Protein AF-A0A2N2M0G6-F1 (afdb_monomer_lite)

Secondary structure (DSSP, 8-state):
-TTPEEEETTEEEEEEEEEEE-TTSPEEEEEE--HHHHTT-BTTEEEEEEE-SSS--EEEEEES-TTSPBPPTT--PPEEEEESHHHHHHHHHHHHHHHHHHHHHHHHHHHHHH-TTSHHHHHHHHHHHHHHHHHH-SSHHHHHHH-HHHHHHHHHHHHHHHHHHHHHHHHHHHHHHHHTSS-TTTTSTTSHHHHHHHHHHHHHHHHHHHHHHHHHHHT--S-HHHHHHHHHHHHHHHHHHHHHHHHHHHHHHHHHHTTS-------

Foldseek 3Di:
DFQAFEDEPRDGQWGFHDWDQDPVRDIATDIDGPPVSQLRAACQKAWEFEDDPDDGTHIYIDDPDSPHHGHDPPDGHDYHYDDCVVVVCVVVVVLVVLVVVLLVLLVVLLCQLPPCPHPLVVLLVLLLVLLVVVLPDPWVVCVVVPDPPSVVSNVVSLVVLVVSLVSLVVSLVSLVVSLPDDDCQCNNCVHLSVVLNVLSVVLSVLSVVLVVLVVVLVVPPPDTVVNSVSSVVNSVSSVVNNVSSVVSSVVSCCSSVVCPDDPPPDD

Sequence (267 aa):
MENMPVVFSGFNIGYVHTLELNEEGVVLIYIKIPDRHVKWIRSDSSFVLYRPLIGSSRIIVNTENLKSPPLDPQKIPEVLTVNDINDAIAKIEPVLDRVTEIAENIQVLTRNLSDPKGDFHRVLGNAEKITANFASKKSLVEMAVSDKESVEALNESLKKLKDITNNIDRVLVKVDKMADKTDREIYGENGALPQINIILKDLVAKLKKLDKTVDNVNSISTDASQGMKDLHILRSDIDDTVKSIDDVAKKLDAIIGSKKSPEFRVP

Structure (mmCIF, N/CA/C/O backbone):
data_AF-A0A2N2M0G6-F1
#
_entry.id   AF-A0A2N2M0G6-F1
#
loop_
_atom_site.group_PDB
_atom_site.id
_atom_site.type_symbol
_atom_site.label_atom_id
_atom_site.label_alt_id
_atom_site.label_comp_id
_atom_site.label_asym_id
_atom_site.label_entity_id
_atom_site.label_seq_id
_atom_site.pdbx_PDB_ins_code
_atom_site.Cartn_x
_atom_site.Cartn_y
_atom_site.Cartn_z
_atom_site.occupancy
_atom_site.B_iso_or_equiv
_atom_site.auth_seq_id
_atom_site.auth_comp_id
_atom_site.auth_asym_id
_atom_site.auth_atom_id
_atom_site.pdbx_PDB_model_num
ATOM 1 N N . MET A 1 1 ? 13.997 8.991 -35.620 1.00 58.28 1 MET A N 1
ATOM 2 C CA . MET A 1 1 ? 14.835 7.769 -35.685 1.00 58.28 1 MET A CA 1
ATOM 3 C C . MET A 1 1 ? 16.147 8.028 -36.412 1.00 58.28 1 MET A C 1
ATOM 5 O O . MET A 1 1 ? 17.138 7.412 -36.042 1.00 58.28 1 MET A O 1
ATOM 9 N N . GLU A 1 2 ? 16.193 8.958 -37.370 1.00 63.28 2 GLU A N 1
ATOM 10 C CA . GLU A 1 2 ? 17.457 9.562 -37.808 1.00 63.28 2 GLU A CA 1
ATOM 11 C C . GLU A 1 2 ? 18.235 10.102 -36.601 1.00 63.28 2 GLU A C 1
ATOM 13 O O . GLU A 1 2 ? 17.637 10.625 -35.654 1.00 63.28 2 GLU A O 1
ATOM 18 N N . ASN A 1 3 ? 19.555 9.912 -36.615 1.00 81.44 3 ASN A N 1
ATOM 19 C CA . ASN A 1 3 ? 20.466 10.248 -35.518 1.00 81.44 3 ASN A CA 1
ATOM 20 C C . ASN A 1 3 ? 20.313 9.385 -34.243 1.00 81.44 3 ASN A C 1
ATOM 22 O O . ASN A 1 3 ? 20.833 9.742 -33.185 1.00 81.44 3 ASN A O 1
ATOM 26 N N . MET A 1 4 ? 19.625 8.234 -34.318 1.00 93.00 4 MET A N 1
ATOM 27 C CA . MET A 1 4 ? 19.619 7.247 -33.229 1.00 93.00 4 MET A CA 1
ATOM 28 C C . MET A 1 4 ? 21.04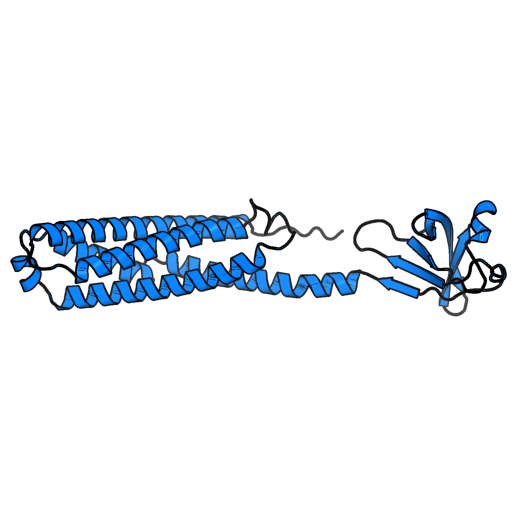5 6.724 -32.994 1.00 93.00 4 MET A C 1
ATOM 30 O O . MET A 1 4 ? 21.677 6.283 -33.954 1.00 93.00 4 MET A O 1
ATOM 34 N N . PRO A 1 5 ? 21.567 6.731 -31.755 1.00 95.25 5 PRO A N 1
ATOM 35 C CA . PRO A 1 5 ? 22.933 6.304 -31.491 1.00 95.25 5 PRO A CA 1
ATOM 36 C C . PRO A 1 5 ? 23.104 4.791 -31.667 1.00 95.25 5 PRO A C 1
ATOM 38 O O . PRO A 1 5 ? 22.276 3.989 -31.223 1.00 95.25 5 PRO A O 1
ATOM 41 N N . VAL A 1 6 ? 24.232 4.418 -32.263 1.00 95.38 6 VAL A N 1
ATOM 42 C CA . VAL A 1 6 ? 24.764 3.055 -32.272 1.00 95.38 6 VAL A CA 1
ATOM 43 C C . VAL A 1 6 ? 25.829 2.987 -31.186 1.00 95.38 6 VAL A C 1
ATOM 45 O O . VAL A 1 6 ? 26.758 3.797 -31.175 1.00 95.38 6 VAL A O 1
ATOM 48 N N . VAL A 1 7 ? 25.690 2.056 -30.247 1.00 96.12 7 VAL A N 1
ATOM 49 C CA . VAL A 1 7 ? 26.541 1.973 -29.058 1.00 96.12 7 VAL A CA 1
ATOM 50 C C . VAL A 1 7 ? 27.237 0.622 -28.950 1.00 96.12 7 VAL A C 1
ATOM 52 O O . VAL A 1 7 ? 26.643 -0.415 -29.228 1.00 96.12 7 VAL A O 1
ATOM 55 N N . PHE A 1 8 ? 28.486 0.636 -28.490 1.00 95.00 8 PHE A N 1
ATOM 56 C CA . PHE A 1 8 ? 29.257 -0.554 -28.126 1.00 95.00 8 PHE A CA 1
ATOM 57 C C . PHE A 1 8 ? 29.807 -0.357 -26.715 1.00 95.00 8 PHE A C 1
ATOM 59 O O . PHE A 1 8 ? 30.426 0.671 -26.429 1.00 95.00 8 PHE A O 1
ATOM 66 N N . SER A 1 9 ? 29.541 -1.305 -25.814 1.00 90.44 9 SER A N 1
ATOM 67 C CA . SER A 1 9 ? 29.938 -1.222 -24.397 1.00 90.44 9 SER A CA 1
ATOM 68 C C . SER A 1 9 ? 29.565 0.110 -23.721 1.00 90.44 9 SER A C 1
ATOM 70 O O . SER A 1 9 ? 30.326 0.652 -22.925 1.00 90.44 9 SER A O 1
ATOM 72 N N . GLY A 1 10 ? 28.403 0.671 -24.076 1.00 90.31 10 GLY A N 1
ATOM 73 C CA . GLY A 1 10 ? 27.895 1.938 -23.534 1.00 90.31 10 GLY A CA 1
ATOM 74 C C . GLY A 1 10 ? 28.443 3.213 -24.190 1.00 90.31 10 GLY A C 1
ATOM 75 O O . GLY A 1 10 ? 27.927 4.294 -23.912 1.00 90.31 10 GLY A O 1
ATOM 76 N N . PHE A 1 11 ? 29.422 3.119 -25.092 1.00 93.81 11 PHE A N 1
ATOM 77 C CA . PHE A 1 11 ? 29.973 4.271 -25.809 1.00 93.81 11 PHE A CA 1
ATOM 78 C C . PHE A 1 11 ? 29.326 4.432 -27.182 1.00 93.81 11 PHE A C 1
ATOM 80 O O . PHE A 1 11 ? 29.132 3.452 -27.900 1.00 9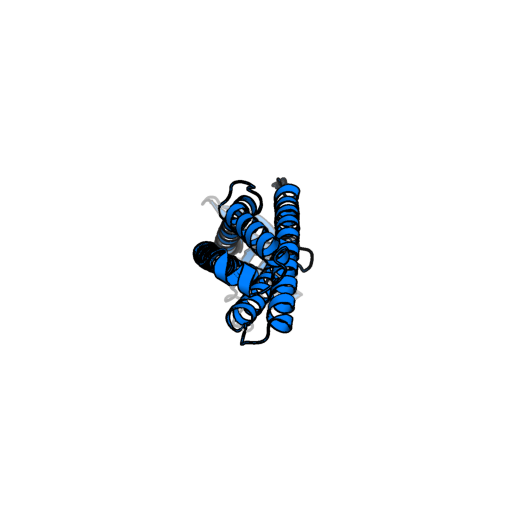3.81 11 PHE A O 1
ATOM 87 N N . ASN A 1 12 ? 29.025 5.674 -27.568 1.00 95.38 12 ASN A N 1
ATOM 88 C CA . ASN A 1 12 ? 28.535 5.986 -28.908 1.00 95.38 12 ASN A CA 1
ATOM 89 C C . ASN A 1 12 ? 29.647 5.745 -29.941 1.00 95.38 12 ASN A C 1
ATOM 91 O O . ASN A 1 12 ? 30.708 6.369 -29.880 1.00 95.38 12 ASN A O 1
ATOM 95 N N . ILE A 1 13 ? 29.380 4.844 -30.884 1.00 95.94 13 ILE A N 1
ATOM 96 C CA . ILE A 1 13 ? 30.284 4.486 -31.976 1.00 95.94 13 ILE A CA 1
ATOM 97 C C . ILE A 1 13 ? 29.759 4.904 -33.352 1.00 95.94 13 ILE A C 1
ATOM 99 O O . ILE A 1 13 ? 30.460 4.712 -34.339 1.00 95.94 13 ILE A O 1
ATOM 103 N N . GLY A 1 14 ? 28.568 5.490 -33.436 1.00 95.25 14 GLY A N 1
ATOM 104 C CA . GLY A 1 14 ? 27.970 5.958 -34.679 1.00 95.25 14 GLY A CA 1
ATOM 105 C C . GLY A 1 14 ? 26.475 6.211 -34.539 1.00 95.25 14 GLY A C 1
ATOM 106 O O . GLY A 1 14 ? 25.948 6.352 -33.437 1.00 95.25 14 GLY A O 1
ATOM 107 N N . TYR A 1 15 ? 25.775 6.289 -35.662 1.00 95.25 15 TYR A N 1
ATOM 108 C CA . TYR A 1 15 ? 24.354 6.629 -35.669 1.00 95.25 15 TYR A CA 1
ATOM 109 C C . TYR A 1 15 ? 23.608 5.967 -36.824 1.00 95.25 15 TYR A C 1
ATOM 111 O O . TYR A 1 15 ? 24.191 5.633 -37.855 1.00 95.25 15 TYR A O 1
ATOM 119 N N . VAL A 1 16 ? 22.299 5.805 -36.657 1.00 93.69 16 VAL A N 1
ATOM 120 C CA . VAL A 1 16 ? 21.384 5.447 -37.742 1.00 93.69 16 VAL A CA 1
ATOM 121 C C . VAL A 1 16 ? 21.278 6.630 -38.694 1.00 93.69 16 VAL A C 1
ATOM 123 O O . VAL A 1 16 ? 20.896 7.735 -38.294 1.00 93.69 16 VAL A O 1
ATOM 126 N N . HIS A 1 17 ? 21.643 6.389 -39.949 1.00 89.62 17 HIS A N 1
ATOM 127 C CA . HIS A 1 17 ? 21.604 7.373 -41.017 1.00 89.62 17 HIS A CA 1
ATOM 128 C C . HIS A 1 17 ? 20.245 7.418 -41.707 1.00 89.62 17 HIS A C 1
ATOM 130 O O . HIS A 1 17 ? 19.712 8.510 -41.862 1.00 89.62 17 HIS A O 1
ATOM 136 N N . THR A 1 18 ? 19.710 6.263 -42.110 1.00 87.88 18 THR A N 1
ATOM 137 C CA . THR A 1 18 ? 18.409 6.155 -42.781 1.00 87.88 18 THR A CA 1
ATOM 138 C C . THR A 1 18 ? 17.759 4.795 -42.509 1.00 87.88 18 THR A C 1
ATOM 140 O O . THR A 1 18 ? 18.428 3.841 -42.094 1.00 87.88 18 THR A O 1
ATOM 143 N N . LEU A 1 19 ? 16.446 4.737 -42.708 1.00 87.69 19 LEU A N 1
ATOM 144 C CA . LEU A 1 19 ? 15.609 3.545 -42.641 1.00 87.69 19 LEU A CA 1
ATOM 145 C C . LEU A 1 19 ? 14.879 3.425 -43.974 1.00 87.69 19 LEU A C 1
ATOM 147 O O . LEU A 1 19 ? 14.195 4.364 -44.377 1.00 87.69 19 LEU A O 1
ATOM 151 N N . GLU A 1 20 ? 14.995 2.280 -44.629 1.00 87.31 20 GLU A N 1
ATOM 152 C CA . GLU A 1 20 ? 14.314 2.019 -45.897 1.00 87.31 20 GLU A CA 1
ATOM 153 C C . GLU A 1 20 ? 13.468 0.760 -45.777 1.00 87.31 20 GLU A C 1
ATOM 155 O O . GLU A 1 20 ? 13.764 -0.123 -44.977 1.00 87.31 20 GLU A O 1
ATOM 160 N N . LEU A 1 21 ? 12.403 0.680 -46.563 1.00 85.56 21 LEU A N 1
ATOM 161 C CA . LEU A 1 21 ? 11.620 -0.536 -46.721 1.00 85.56 21 LEU A CA 1
ATOM 162 C C . LEU A 1 21 ? 12.002 -1.135 -48.073 1.00 85.56 21 LEU A C 1
ATOM 164 O O . LEU A 1 21 ? 11.879 -0.445 -49.085 1.00 85.56 21 LEU A O 1
ATOM 168 N N . ASN A 1 22 ? 12.496 -2.371 -48.094 1.00 85.75 22 ASN A N 1
ATOM 169 C CA . ASN A 1 22 ? 12.777 -3.049 -49.359 1.00 85.75 22 ASN A CA 1
ATOM 170 C C . ASN A 1 22 ? 11.479 -3.541 -50.033 1.00 85.75 22 ASN A C 1
ATOM 172 O O . ASN A 1 22 ? 10.386 -3.435 -49.468 1.00 85.75 22 ASN A O 1
ATOM 176 N N . GLU A 1 23 ? 11.597 -4.073 -51.251 1.00 85.38 23 GLU A N 1
ATOM 177 C CA . GLU A 1 23 ? 10.455 -4.542 -52.052 1.00 85.38 23 GLU A CA 1
ATOM 178 C C . GLU A 1 23 ? 9.689 -5.695 -51.377 1.00 85.38 23 GLU A C 1
ATOM 180 O O . GLU A 1 23 ? 8.494 -5.874 -51.611 1.00 85.38 23 GLU A O 1
ATOM 185 N N . GLU A 1 24 ? 10.343 -6.430 -50.477 1.00 85.44 24 GLU A N 1
ATOM 186 C CA . GLU A 1 24 ? 9.767 -7.513 -49.680 1.00 85.44 24 GLU A CA 1
ATOM 187 C C . GLU A 1 24 ? 9.088 -7.037 -48.380 1.00 85.44 24 GLU A C 1
ATOM 189 O O . GLU A 1 24 ? 8.558 -7.855 -47.625 1.00 85.44 24 GLU A O 1
ATOM 194 N N . GLY A 1 25 ? 9.087 -5.731 -48.092 1.00 78.12 25 GLY A N 1
ATOM 195 C CA . GLY A 1 25 ? 8.473 -5.170 -46.884 1.00 78.12 25 GLY A CA 1
ATOM 196 C C . GLY A 1 25 ? 9.319 -5.314 -45.612 1.00 78.12 25 GLY A C 1
ATOM 197 O O . GLY A 1 25 ? 8.797 -5.187 -44.503 1.00 78.12 25 GLY A O 1
ATOM 198 N N . VAL A 1 26 ? 10.621 -5.566 -45.747 1.00 80.69 26 VAL A N 1
ATOM 199 C CA . VAL A 1 26 ? 11.594 -5.631 -44.650 1.00 80.69 26 VAL A CA 1
ATOM 200 C C . VAL A 1 26 ? 12.245 -4.264 -44.447 1.00 80.69 26 VAL A C 1
ATOM 202 O O . VAL A 1 26 ? 12.696 -3.617 -45.392 1.00 80.69 26 VAL A O 1
ATOM 205 N N . VAL A 1 27 ? 12.310 -3.819 -43.188 1.00 85.00 27 VAL A N 1
ATOM 206 C CA . VAL A 1 27 ? 12.964 -2.557 -42.821 1.00 85.00 27 VAL A CA 1
ATOM 207 C C . VAL A 1 27 ? 14.480 -2.748 -42.781 1.00 85.00 27 VAL A C 1
ATOM 209 O O . VAL A 1 27 ? 15.002 -3.472 -41.933 1.00 85.00 27 VAL A O 1
ATOM 212 N N . LEU A 1 28 ? 15.189 -2.048 -43.658 1.00 87.69 28 LEU A N 1
ATOM 213 C CA . LEU A 1 28 ? 16.642 -1.954 -43.695 1.00 87.69 28 LEU A CA 1
ATOM 214 C C . LEU A 1 28 ? 17.112 -0.742 -42.890 1.00 87.69 28 LEU A C 1
ATOM 216 O O . LEU A 1 28 ? 16.670 0.386 -43.108 1.00 87.69 28 LEU A O 1
ATOM 220 N N . ILE A 1 29 ? 18.031 -0.976 -41.952 1.00 89.94 29 ILE A N 1
ATOM 221 C CA . ILE A 1 29 ? 18.614 0.067 -41.103 1.00 89.94 29 ILE A CA 1
ATOM 222 C C . ILE A 1 29 ? 20.037 0.358 -41.566 1.00 89.94 29 ILE A C 1
ATOM 224 O O . ILE A 1 29 ? 20.939 -0.457 -41.376 1.00 89.94 29 ILE A O 1
ATOM 228 N N . TYR A 1 30 ? 20.265 1.554 -42.100 1.00 90.25 30 TYR A N 1
ATOM 229 C CA . TYR A 1 30 ? 21.594 1.983 -42.515 1.00 90.25 30 TYR A CA 1
ATOM 230 C C . TYR A 1 30 ? 22.264 2.765 -41.394 1.00 90.25 30 TYR A C 1
ATOM 232 O O . TYR A 1 30 ? 21.770 3.808 -40.958 1.00 90.25 30 TYR A O 1
ATOM 240 N N . ILE A 1 31 ? 23.419 2.283 -40.943 1.00 91.56 31 ILE A N 1
ATOM 241 C CA . ILE A 1 31 ? 24.221 2.926 -39.901 1.00 91.56 31 ILE A CA 1
ATOM 242 C C . ILE A 1 31 ? 25.475 3.568 -40.494 1.00 91.56 31 ILE A C 1
ATOM 244 O O . ILE A 1 31 ? 26.092 3.041 -41.416 1.00 91.56 31 ILE A O 1
ATOM 248 N N . LYS A 1 32 ? 25.876 4.709 -39.937 1.00 92.31 32 LYS A N 1
ATOM 249 C CA . LYS A 1 32 ? 27.153 5.366 -40.227 1.00 92.31 32 LYS A CA 1
ATOM 250 C C . LYS A 1 32 ? 28.067 5.250 -39.018 1.00 92.31 32 LYS A C 1
ATOM 252 O O . LYS A 1 32 ? 27.737 5.724 -37.929 1.00 92.31 32 LYS A O 1
ATOM 257 N N . ILE A 1 33 ? 29.226 4.637 -39.232 1.00 92.62 33 ILE A N 1
ATOM 258 C CA . ILE A 1 33 ? 30.240 4.367 -38.212 1.00 92.62 33 ILE A CA 1
ATOM 259 C C . ILE A 1 33 ? 31.532 5.073 -38.639 1.00 92.62 33 ILE A C 1
ATOM 261 O O . ILE A 1 33 ? 32.016 4.805 -39.735 1.00 92.62 33 ILE A O 1
ATOM 265 N N . PRO A 1 34 ? 32.111 5.973 -37.825 1.00 94.06 34 PRO A N 1
ATOM 266 C CA . PRO A 1 34 ? 33.408 6.570 -38.127 1.00 94.06 34 PRO A CA 1
ATOM 267 C C . PRO A 1 34 ? 34.513 5.507 -38.201 1.00 94.06 34 PRO A C 1
ATOM 269 O O . PRO A 1 34 ? 34.558 4.623 -37.346 1.00 94.06 34 PRO A O 1
ATOM 272 N N . ASP A 1 35 ? 35.466 5.653 -39.124 1.00 91.56 35 ASP A N 1
ATOM 273 C CA . ASP A 1 35 ? 36.541 4.672 -39.383 1.00 91.56 35 ASP A CA 1
ATOM 274 C C . ASP A 1 35 ? 37.274 4.205 -38.116 1.00 91.56 35 ASP A C 1
ATOM 276 O O . ASP A 1 35 ? 37.519 3.016 -37.907 1.00 91.56 35 ASP A O 1
ATOM 280 N N . ARG A 1 36 ? 37.543 5.134 -37.190 1.00 93.38 36 ARG A N 1
ATOM 281 C CA . ARG A 1 36 ? 38.182 4.854 -35.888 1.00 93.38 36 ARG A CA 1
ATOM 282 C C . ARG A 1 36 ? 37.420 3.852 -35.003 1.00 93.38 36 ARG A C 1
ATOM 284 O O . ARG A 1 36 ? 37.996 3.311 -34.055 1.00 93.38 36 ARG A O 1
ATOM 291 N N . HIS A 1 37 ? 36.128 3.649 -35.251 1.00 94.38 37 HIS A N 1
ATOM 292 C CA . HIS A 1 37 ? 35.230 2.786 -34.480 1.00 94.38 37 HIS A CA 1
ATOM 293 C C . HIS A 1 37 ? 34.849 1.497 -35.217 1.00 94.38 37 HIS A C 1
ATOM 295 O O . HIS A 1 37 ? 34.340 0.581 -34.575 1.00 94.38 37 HIS A O 1
ATOM 301 N N . VAL A 1 38 ? 35.184 1.362 -36.506 1.00 90.56 38 VAL A N 1
ATOM 302 C CA . VAL A 1 38 ? 34.909 0.151 -37.305 1.00 90.56 38 VAL A CA 1
ATOM 303 C C . VAL A 1 38 ? 35.514 -1.104 -36.667 1.00 90.56 38 VAL A C 1
ATOM 305 O O . VAL A 1 38 ? 34.927 -2.176 -36.722 1.00 90.56 38 VAL A O 1
ATOM 308 N N . LYS A 1 39 ? 36.639 -0.972 -35.953 1.00 90.94 39 LYS A N 1
ATOM 309 C CA . LYS A 1 39 ? 37.290 -2.078 -35.227 1.00 90.94 39 LYS A CA 1
ATOM 310 C C . LYS A 1 39 ? 36.413 -2.782 -34.178 1.00 90.94 39 LYS A C 1
ATOM 312 O O . LYS A 1 39 ? 36.782 -3.879 -33.752 1.00 90.94 39 LYS A O 1
ATOM 317 N N . TRP A 1 40 ? 35.315 -2.159 -33.744 1.00 93.81 40 TRP A N 1
ATOM 318 C CA . TRP A 1 40 ? 34.367 -2.718 -32.777 1.00 93.81 40 TRP A CA 1
ATOM 319 C C . TRP A 1 40 ? 33.277 -3.579 -33.423 1.00 93.81 40 TRP A C 1
ATOM 321 O O . TRP A 1 40 ? 32.600 -4.318 -32.713 1.00 93.81 40 TRP A O 1
ATOM 331 N N . ILE A 1 41 ? 33.136 -3.515 -34.750 1.00 92.69 41 ILE A N 1
ATOM 332 C CA . ILE A 1 41 ? 32.116 -4.229 -35.518 1.00 92.69 41 ILE A CA 1
ATOM 333 C C . ILE A 1 41 ? 32.797 -5.307 -36.358 1.00 92.69 41 ILE A C 1
ATOM 335 O O . ILE A 1 41 ? 33.648 -5.022 -37.204 1.00 92.69 41 ILE A O 1
ATOM 339 N N . ARG A 1 42 ? 32.435 -6.559 -36.107 1.00 94.50 42 ARG A N 1
ATOM 340 C CA . ARG A 1 42 ? 33.034 -7.750 -36.702 1.00 94.50 42 ARG A CA 1
ATOM 341 C C . ARG A 1 42 ? 31.958 -8.637 -37.314 1.00 94.50 42 ARG A C 1
ATOM 343 O O . ARG A 1 42 ? 30.764 -8.416 -37.147 1.00 94.50 42 ARG A O 1
ATOM 350 N N . SER A 1 43 ? 32.396 -9.625 -38.080 1.00 91.25 43 SER A N 1
ATOM 351 C CA . SER A 1 43 ? 31.522 -10.566 -38.792 1.00 91.25 43 SER A CA 1
ATOM 352 C C . SER A 1 43 ? 30.589 -11.387 -37.885 1.00 91.25 43 SER A C 1
ATOM 354 O O . SER A 1 43 ? 29.569 -11.879 -38.381 1.00 91.25 43 SER A O 1
ATOM 356 N N . ASP A 1 44 ? 30.930 -11.492 -36.597 1.00 90.12 44 ASP A N 1
ATOM 357 C CA . ASP A 1 44 ? 30.205 -12.126 -35.487 1.00 90.12 44 ASP A CA 1
ATOM 358 C C . ASP A 1 44 ? 29.473 -11.118 -34.576 1.00 90.12 44 ASP A C 1
ATOM 360 O O . ASP A 1 44 ? 28.958 -11.494 -33.525 1.00 90.12 44 ASP A O 1
ATOM 364 N N . SER A 1 45 ? 29.412 -9.834 -34.946 1.00 92.75 45 SER A N 1
ATOM 365 C CA . SER A 1 45 ? 28.633 -8.851 -34.194 1.00 92.75 45 SER A CA 1
ATOM 366 C C . SER A 1 45 ? 27.129 -9.098 -34.333 1.00 92.75 45 SER A C 1
ATOM 368 O O . SER A 1 45 ? 26.622 -9.292 -35.438 1.00 92.75 45 SER A O 1
ATOM 370 N N . SER A 1 46 ? 26.401 -8.995 -33.221 1.00 91.69 46 SER A N 1
ATOM 371 C CA . SER A 1 46 ? 24.937 -8.936 -33.186 1.00 91.69 46 SER A CA 1
ATOM 372 C C . SER A 1 46 ? 24.450 -7.525 -32.860 1.00 91.69 46 SER A C 1
ATOM 374 O O . SER A 1 46 ? 25.118 -6.755 -32.162 1.00 91.69 46 SER A O 1
ATOM 376 N N . PHE A 1 47 ? 23.272 -7.185 -33.382 1.00 92.19 47 PHE A N 1
ATOM 377 C CA . PHE A 1 47 ? 22.679 -5.858 -33.268 1.00 92.19 47 PHE A CA 1
ATOM 378 C C . PHE A 1 47 ? 21.331 -5.960 -32.565 1.00 92.19 47 PHE A C 1
ATOM 380 O O . PHE A 1 47 ? 20.459 -6.726 -32.976 1.00 92.19 47 PHE A O 1
ATOM 387 N N . VAL A 1 48 ? 21.158 -5.172 -31.508 1.00 90.75 48 VAL A N 1
ATOM 388 C CA . VAL A 1 48 ? 19.926 -5.135 -30.720 1.00 90.75 48 VAL A CA 1
ATOM 389 C C . VAL A 1 48 ? 19.341 -3.735 -30.771 1.00 90.75 48 VAL A C 1
ATOM 391 O O . VAL A 1 48 ? 19.954 -2.782 -30.289 1.00 90.75 48 VAL A O 1
ATOM 394 N N . LEU A 1 49 ? 18.140 -3.597 -31.325 1.00 89.69 49 LEU A N 1
ATOM 395 C CA . LEU A 1 49 ? 17.365 -2.371 -31.219 1.00 89.69 49 LEU A CA 1
ATOM 396 C C . LEU A 1 49 ? 16.702 -2.327 -29.844 1.00 89.69 49 LEU A C 1
ATOM 398 O O . LEU A 1 49 ? 15.718 -3.022 -29.588 1.00 89.69 49 LEU A O 1
ATOM 402 N N . TYR A 1 50 ? 17.254 -1.493 -28.969 1.00 86.06 50 TYR A N 1
ATOM 403 C CA . TYR A 1 50 ? 16.749 -1.291 -27.622 1.00 86.06 50 TYR A CA 1
ATOM 404 C C . TYR A 1 50 ? 15.866 -0.042 -27.568 1.00 86.06 50 TYR A C 1
ATOM 406 O O . TYR A 1 50 ? 16.322 1.075 -27.857 1.00 86.06 50 TYR A O 1
ATOM 414 N N . ARG A 1 51 ? 14.598 -0.235 -27.193 1.00 83.88 51 ARG A N 1
ATOM 415 C CA . ARG A 1 51 ? 13.594 0.827 -27.043 1.00 83.88 51 ARG A CA 1
ATOM 416 C C . ARG A 1 51 ? 13.143 0.905 -25.578 1.00 83.88 51 ARG A C 1
ATOM 418 O O . ARG A 1 51 ? 12.176 0.233 -25.212 1.00 83.88 51 ARG A O 1
ATOM 425 N N . PRO A 1 52 ? 13.850 1.690 -24.742 1.00 76.38 52 PRO A N 1
ATOM 426 C CA . PRO A 1 52 ? 13.473 1.856 -23.346 1.00 76.38 52 PRO A CA 1
ATOM 427 C C . PRO A 1 52 ? 12.211 2.708 -23.206 1.00 76.38 52 PRO A C 1
ATOM 429 O O . PRO A 1 52 ? 11.941 3.568 -24.043 1.00 76.38 52 PRO A O 1
ATOM 432 N N . LEU A 1 53 ? 11.484 2.519 -22.101 1.00 70.38 53 LEU A N 1
ATOM 433 C CA . LEU A 1 53 ? 10.348 3.374 -21.734 1.00 70.38 53 LEU A CA 1
ATOM 434 C C . LEU A 1 53 ? 10.787 4.811 -21.399 1.00 70.38 53 LEU A C 1
ATOM 436 O O . LEU A 1 53 ? 10.093 5.769 -21.725 1.00 70.38 53 LEU A O 1
ATOM 440 N N . ILE A 1 54 ? 11.944 4.960 -20.745 1.00 71.25 54 ILE A N 1
ATOM 441 C CA . ILE A 1 54 ? 12.532 6.252 -20.377 1.00 71.25 54 ILE A CA 1
ATOM 442 C C . ILE A 1 54 ? 13.914 6.370 -21.021 1.00 71.25 54 ILE A C 1
ATOM 444 O O . ILE A 1 54 ? 14.768 5.497 -20.860 1.00 71.25 54 ILE A O 1
ATOM 448 N N . GLY A 1 55 ? 14.151 7.487 -21.709 1.00 78.31 55 GLY A N 1
ATOM 449 C CA . GLY A 1 55 ? 15.401 7.772 -22.412 1.00 78.31 55 GLY A CA 1
ATOM 450 C C . GLY A 1 55 ? 15.337 7.461 -23.907 1.00 78.31 55 GLY A C 1
ATOM 451 O O . GLY A 1 55 ? 14.288 7.145 -24.462 1.00 78.31 55 GLY A O 1
ATOM 452 N N . SER A 1 56 ? 16.475 7.597 -24.584 1.00 83.62 56 SER A N 1
ATOM 453 C CA . SER A 1 56 ? 16.535 7.493 -26.044 1.00 83.62 56 SER A CA 1
ATOM 454 C C . SER A 1 56 ? 16.733 6.051 -26.512 1.00 83.62 56 SER A C 1
ATOM 456 O O . SER A 1 56 ? 17.560 5.315 -25.966 1.00 83.62 56 SER A O 1
ATOM 458 N N . SER A 1 57 ? 16.019 5.674 -27.578 1.00 89.56 57 SER A N 1
ATOM 459 C CA . SER A 1 57 ? 16.271 4.427 -28.310 1.00 89.56 57 SER A CA 1
ATOM 460 C C . SER A 1 57 ? 17.703 4.380 -28.838 1.00 89.56 57 SER A C 1
ATOM 462 O O . SER A 1 57 ? 18.286 5.419 -29.161 1.00 89.56 57 SER A O 1
ATOM 464 N N . ARG A 1 58 ? 18.267 3.176 -28.937 1.00 92.81 58 ARG A N 1
ATOM 465 C CA . ARG A 1 58 ? 19.637 2.958 -29.413 1.00 92.81 58 ARG A CA 1
ATOM 466 C C . ARG A 1 58 ? 19.799 1.576 -30.024 1.00 92.81 58 ARG A C 1
ATOM 468 O O . ARG A 1 58 ? 19.103 0.642 -29.630 1.00 92.81 58 ARG A O 1
ATOM 475 N N . ILE A 1 59 ? 20.757 1.446 -30.931 1.00 93.25 59 ILE A N 1
ATOM 476 C CA . ILE A 1 59 ? 21.214 0.141 -31.412 1.00 93.25 59 ILE A CA 1
ATOM 477 C C . ILE A 1 59 ? 22.425 -0.259 -30.582 1.00 93.25 59 ILE A C 1
ATOM 479 O O . ILE A 1 59 ? 23.417 0.465 -30.549 1.00 93.25 59 ILE A O 1
ATOM 483 N N . ILE A 1 60 ? 22.345 -1.392 -29.900 1.00 93.75 60 ILE A N 1
ATOM 484 C CA . ILE A 1 60 ? 23.449 -1.966 -29.136 1.00 93.75 60 ILE A CA 1
ATOM 485 C C . ILE A 1 60 ? 24.154 -2.982 -30.026 1.00 93.75 60 ILE A C 1
ATOM 487 O O . ILE A 1 60 ? 23.519 -3.892 -30.553 1.00 93.75 60 ILE A O 1
ATOM 491 N N . VAL A 1 61 ? 25.463 -2.817 -30.183 1.00 94.81 61 VAL A N 1
ATOM 492 C CA . VAL A 1 61 ? 26.330 -3.766 -30.879 1.00 94.81 61 VAL A CA 1
ATOM 493 C C . VAL A 1 61 ? 27.018 -4.638 -29.842 1.00 94.81 61 VAL A C 1
ATOM 495 O O . VAL A 1 61 ? 27.717 -4.119 -28.968 1.00 94.81 61 VAL A O 1
ATOM 498 N N . ASN A 1 62 ? 26.852 -5.952 -29.960 1.00 92.62 62 ASN A N 1
ATOM 499 C CA . ASN A 1 62 ? 27.588 -6.929 -29.166 1.00 92.62 62 ASN A CA 1
ATOM 500 C C . ASN A 1 62 ? 28.537 -7.688 -30.085 1.00 92.62 62 ASN A C 1
ATOM 502 O O . ASN A 1 62 ? 28.108 -8.223 -31.101 1.00 92.62 62 ASN A O 1
ATOM 506 N N . THR A 1 63 ? 29.813 -7.751 -29.721 1.00 91.62 63 THR A N 1
ATOM 507 C CA . THR A 1 63 ? 30.841 -8.457 -30.494 1.00 91.62 63 THR A CA 1
ATOM 508 C C . THR A 1 63 ? 31.542 -9.433 -29.574 1.00 91.62 63 THR A C 1
ATOM 510 O O . THR A 1 63 ? 32.169 -9.007 -28.604 1.00 91.62 63 THR A O 1
ATOM 513 N N . GLU A 1 64 ? 31.436 -10.726 -29.866 1.00 84.31 64 GLU A N 1
ATOM 514 C CA . GLU A 1 64 ? 32.000 -11.775 -29.012 1.00 84.31 64 GLU A CA 1
ATOM 515 C C . GLU A 1 64 ? 33.523 -11.847 -29.140 1.00 84.31 64 GLU A C 1
ATOM 517 O O . GLU A 1 64 ? 34.233 -11.884 -28.132 1.00 84.31 64 GLU A O 1
ATOM 522 N N . ASN A 1 65 ? 34.047 -11.796 -30.369 1.00 90.12 65 ASN A N 1
ATOM 523 C CA . ASN A 1 65 ? 35.478 -11.871 -30.617 1.00 90.12 65 ASN A CA 1
ATOM 524 C C . ASN A 1 65 ? 35.975 -10.714 -31.498 1.00 90.12 65 ASN A C 1
ATOM 526 O O . ASN A 1 65 ? 35.843 -10.696 -32.717 1.00 90.12 65 ASN A O 1
ATOM 530 N N . LEU A 1 66 ? 36.683 -9.760 -30.885 1.00 90.00 66 LEU A N 1
ATOM 531 C CA . LEU A 1 66 ? 37.271 -8.611 -31.591 1.00 90.00 66 LEU A CA 1
ATOM 532 C C . LEU A 1 66 ? 38.373 -8.977 -32.604 1.00 90.00 66 LEU A C 1
ATOM 534 O O . LEU A 1 66 ? 38.790 -8.111 -33.379 1.00 90.00 66 LEU A O 1
ATOM 538 N N . LYS A 1 67 ? 38.866 -10.224 -32.595 1.00 91.56 67 LYS A N 1
ATOM 539 C CA . LYS A 1 67 ? 39.820 -10.746 -33.588 1.00 91.56 67 LYS A CA 1
ATOM 540 C C . LYS A 1 67 ? 39.135 -11.362 -34.808 1.00 91.56 67 LYS A C 1
ATOM 542 O O . LYS A 1 67 ? 39.835 -11.705 -35.760 1.00 91.56 67 LYS A O 1
ATOM 547 N N . SER A 1 68 ? 37.812 -11.511 -34.789 1.00 92.25 68 SER A N 1
ATOM 548 C CA . SER A 1 68 ? 37.047 -11.973 -35.944 1.00 92.25 68 SER A CA 1
ATOM 549 C C . SER A 1 68 ? 37.272 -11.046 -37.153 1.00 92.25 68 SER A C 1
ATOM 551 O O . SER A 1 68 ? 37.631 -9.871 -36.986 1.00 92.25 68 SER A O 1
ATOM 553 N N . PRO A 1 69 ? 37.086 -11.536 -38.393 1.00 91.62 69 PRO A N 1
ATOM 554 C CA . PRO A 1 69 ? 37.180 -10.693 -39.581 1.00 91.62 69 PRO A CA 1
ATOM 555 C C . PRO A 1 69 ? 36.235 -9.482 -39.492 1.00 91.62 69 PRO A C 1
ATOM 557 O O . PRO A 1 69 ? 35.173 -9.597 -38.864 1.00 91.62 69 PRO A O 1
ATOM 560 N N . PRO A 1 70 ? 36.588 -8.329 -40.096 1.00 89.19 70 PRO A N 1
ATOM 561 C CA . PRO A 1 70 ? 35.677 -7.192 -40.221 1.00 89.19 70 PRO A CA 1
ATOM 562 C C . PRO A 1 70 ? 34.329 -7.614 -40.815 1.00 89.19 70 PRO A C 1
ATOM 564 O O . PRO A 1 70 ? 34.270 -8.535 -41.630 1.00 89.19 70 PRO A O 1
ATOM 567 N N . LEU A 1 71 ? 33.250 -6.950 -40.397 1.00 88.19 71 LEU A N 1
ATOM 568 C CA . LEU A 1 71 ? 31.950 -7.150 -41.027 1.00 88.19 71 LEU A CA 1
ATOM 569 C C . LEU A 1 71 ? 32.018 -6.669 -42.483 1.00 88.19 71 LEU A C 1
ATOM 571 O O . LEU A 1 71 ? 32.439 -5.541 -42.737 1.00 88.19 71 LEU A O 1
ATOM 575 N N . ASP A 1 72 ? 31.618 -7.527 -43.419 1.00 86.31 72 ASP A N 1
ATOM 576 C CA . ASP A 1 72 ? 31.498 -7.156 -44.827 1.00 86.31 72 ASP A CA 1
ATOM 577 C C . ASP A 1 72 ? 30.419 -6.066 -44.978 1.00 86.31 72 ASP A C 1
ATOM 579 O O . ASP A 1 72 ? 29.295 -6.289 -44.518 1.00 86.31 72 ASP A O 1
ATOM 583 N N . PRO A 1 73 ? 30.713 -4.913 -45.611 1.00 77.50 73 PRO A N 1
ATOM 584 C CA . PRO A 1 73 ? 29.723 -3.867 -45.866 1.00 77.50 73 PRO A CA 1
ATOM 585 C C . PRO A 1 73 ? 28.476 -4.331 -46.633 1.00 77.50 73 PRO A C 1
ATOM 587 O O . PRO A 1 73 ? 27.448 -3.664 -46.560 1.00 77.50 73 PRO A O 1
ATOM 590 N N . GLN A 1 74 ? 28.557 -5.439 -47.376 1.00 77.88 74 GLN A N 1
ATOM 591 C CA . GLN A 1 74 ? 27.434 -6.013 -48.127 1.00 77.88 74 GLN A CA 1
ATOM 592 C C . GLN A 1 74 ? 26.611 -7.016 -47.307 1.00 77.88 74 GLN A C 1
ATOM 594 O O . GLN A 1 74 ? 25.515 -7.398 -47.716 1.00 77.88 74 GLN A O 1
ATOM 599 N N . LYS A 1 75 ? 27.115 -7.461 -46.150 1.00 82.19 75 LYS A N 1
ATOM 600 C CA . LYS A 1 75 ? 26.377 -8.361 -45.262 1.00 82.19 75 LYS A CA 1
ATOM 601 C C . LYS A 1 75 ? 25.342 -7.552 -44.485 1.00 82.19 75 LYS A C 1
ATOM 603 O O . LYS A 1 75 ? 25.676 -6.532 -43.891 1.00 82.19 75 LYS A O 1
ATOM 608 N N . ILE A 1 76 ? 24.107 -8.051 -44.443 1.00 82.1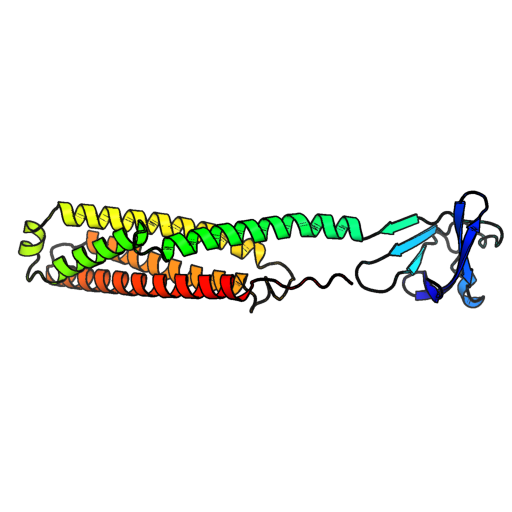2 76 ILE A N 1
ATOM 609 C CA . ILE A 1 76 ? 22.982 -7.443 -43.718 1.00 82.12 76 ILE A CA 1
ATOM 610 C C . ILE A 1 76 ? 22.653 -8.337 -42.510 1.00 82.12 76 ILE A C 1
ATOM 612 O O . ILE A 1 76 ? 22.000 -9.366 -42.682 1.00 82.12 76 ILE A O 1
ATOM 616 N N . PRO A 1 77 ? 23.148 -8.024 -41.296 1.00 82.81 77 PRO A N 1
ATOM 617 C CA . PRO A 1 77 ? 22.808 -8.775 -40.092 1.00 82.81 77 PRO A CA 1
ATOM 618 C C . PRO A 1 77 ? 21.355 -8.531 -39.677 1.00 82.81 77 PRO A C 1
ATOM 620 O O . PRO A 1 77 ? 20.850 -7.414 -39.787 1.00 82.81 77 PRO A O 1
ATOM 623 N N . GLU A 1 78 ? 20.705 -9.559 -39.137 1.00 82.06 78 GLU A N 1
ATOM 624 C CA . GLU A 1 78 ? 19.387 -9.411 -38.523 1.00 82.06 78 GLU A CA 1
ATOM 625 C C . GLU A 1 78 ? 19.485 -8.596 -37.222 1.00 82.06 78 GLU A C 1
ATOM 627 O O . GLU A 1 78 ? 20.428 -8.749 -36.438 1.00 82.06 78 GLU A O 1
ATOM 632 N N . VAL A 1 79 ? 18.505 -7.717 -36.993 1.00 81.81 79 VAL A N 1
ATOM 633 C CA . VAL A 1 79 ? 18.422 -6.886 -35.786 1.00 81.81 79 VAL A CA 1
ATOM 634 C C . VAL A 1 79 ? 17.377 -7.465 -34.841 1.00 81.81 79 VAL A C 1
ATOM 636 O O . VAL A 1 79 ? 16.186 -7.491 -35.150 1.00 81.81 79 VAL A O 1
ATOM 639 N N . LEU A 1 80 ? 17.807 -7.855 -33.643 1.00 79.69 80 LEU A N 1
ATOM 640 C CA . LEU A 1 80 ? 16.898 -8.284 -32.584 1.00 79.69 80 LEU A CA 1
ATOM 641 C C . LEU A 1 80 ? 16.229 -7.057 -31.957 1.00 79.69 80 LEU A C 1
ATOM 643 O O . LEU A 1 80 ? 16.903 -6.106 -31.566 1.00 79.69 80 LEU A O 1
ATOM 647 N N . THR A 1 81 ? 14.902 -7.061 -31.837 1.00 75.94 81 THR A N 1
ATOM 648 C CA . THR A 1 81 ? 14.162 -5.958 -31.202 1.00 75.94 81 THR A CA 1
ATOM 649 C C . THR A 1 81 ? 13.787 -6.330 -29.774 1.00 75.94 81 THR A C 1
ATOM 651 O O . THR A 1 81 ? 13.114 -7.333 -29.553 1.00 75.94 81 THR A O 1
ATOM 654 N N . VAL A 1 82 ? 14.176 -5.493 -28.811 1.00 70.75 82 VAL A N 1
ATOM 655 C CA . VAL A 1 82 ? 13.782 -5.622 -27.401 1.00 70.75 82 VAL A CA 1
ATOM 656 C C . VAL A 1 82 ? 12.947 -4.398 -27.023 1.00 70.75 82 VAL A C 1
ATOM 658 O O . VAL A 1 82 ? 13.437 -3.265 -27.066 1.00 70.75 82 VAL A O 1
ATOM 661 N N . ASN A 1 83 ? 11.675 -4.632 -26.686 1.00 66.81 83 ASN A N 1
ATOM 662 C CA . ASN A 1 83 ? 10.719 -3.598 -26.282 1.00 66.81 83 ASN A CA 1
ATOM 663 C C . ASN A 1 83 ? 10.409 -3.734 -24.782 1.00 66.81 83 ASN A C 1
ATOM 665 O O . ASN A 1 83 ? 9.829 -4.736 -24.375 1.00 66.81 83 ASN A O 1
ATOM 669 N N . ASP A 1 84 ? 10.697 -2.703 -23.982 1.00 62.69 84 ASP A N 1
ATOM 670 C CA . ASP A 1 84 ? 10.418 -2.706 -22.531 1.00 62.69 84 ASP A CA 1
ATOM 671 C C . ASP A 1 84 ? 8.927 -2.479 -22.185 1.00 62.69 84 ASP A C 1
ATOM 673 O O . ASP A 1 84 ? 8.523 -2.606 -21.030 1.00 62.69 84 ASP A O 1
ATOM 677 N N . ILE A 1 85 ? 8.088 -2.120 -23.167 1.00 55.09 85 ILE A N 1
ATOM 678 C CA . ILE A 1 85 ? 6.692 -1.702 -22.936 1.00 55.09 85 ILE A CA 1
ATOM 679 C C . ILE A 1 85 ? 5.829 -2.853 -22.398 1.00 55.09 85 ILE A C 1
ATOM 681 O O . ILE A 1 85 ? 5.106 -2.663 -21.421 1.00 55.09 85 ILE A O 1
ATOM 685 N N . ASN A 1 86 ? 5.934 -4.052 -22.980 1.00 57.97 86 ASN A N 1
ATOM 686 C CA . ASN A 1 86 ? 5.134 -5.205 -22.545 1.00 57.97 86 ASN A CA 1
ATOM 687 C C . ASN A 1 86 ? 5.515 -5.647 -21.120 1.00 57.97 86 ASN A C 1
ATOM 689 O O . ASN A 1 86 ? 4.644 -5.970 -20.314 1.00 57.97 86 ASN A O 1
ATOM 693 N N . ASP A 1 87 ? 6.804 -5.569 -20.781 1.00 58.12 87 ASP A N 1
ATOM 694 C CA . ASP A 1 87 ? 7.328 -5.953 -19.467 1.00 58.12 87 ASP A CA 1
ATOM 695 C C . ASP A 1 87 ? 7.011 -4.925 -18.372 1.00 58.12 87 ASP A C 1
ATOM 697 O O . ASP A 1 87 ? 6.887 -5.282 -17.197 1.00 58.12 87 ASP A O 1
ATOM 701 N N . ALA A 1 88 ? 6.889 -3.644 -18.727 1.00 53.88 88 ALA A N 1
ATOM 702 C CA . ALA A 1 88 ? 6.498 -2.588 -17.798 1.00 53.88 88 ALA A CA 1
ATOM 703 C C . ALA A 1 88 ? 4.995 -2.636 -17.483 1.00 53.88 88 ALA A C 1
ATOM 705 O O . ALA A 1 88 ? 4.621 -2.578 -16.311 1.00 53.88 88 ALA A O 1
ATOM 706 N N . ILE A 1 89 ? 4.144 -2.803 -18.502 1.00 58.00 89 ILE A N 1
ATOM 707 C CA . ILE A 1 89 ? 2.685 -2.905 -18.330 1.00 58.00 89 ILE A CA 1
ATOM 708 C C . ILE A 1 89 ? 2.336 -4.129 -17.471 1.00 58.00 89 ILE A C 1
ATOM 710 O O . ILE A 1 89 ? 1.650 -3.980 -16.459 1.00 58.00 89 ILE A O 1
ATOM 714 N N . ALA A 1 90 ? 2.932 -5.293 -17.757 1.00 61.22 90 ALA A N 1
ATOM 715 C CA . ALA A 1 90 ? 2.734 -6.515 -16.969 1.00 61.22 90 ALA A CA 1
ATOM 716 C C . ALA A 1 90 ? 3.147 -6.384 -15.485 1.00 61.22 90 ALA A C 1
ATOM 718 O O . ALA A 1 90 ? 2.667 -7.127 -14.629 1.00 61.22 90 ALA A O 1
ATOM 719 N N . LYS A 1 91 ? 4.041 -5.443 -15.148 1.00 61.28 91 LYS A N 1
ATOM 720 C CA . LYS A 1 91 ? 4.457 -5.170 -13.759 1.00 61.28 91 LYS A CA 1
ATOM 721 C C . LYS A 1 91 ? 3.572 -4.148 -13.052 1.00 61.28 91 LYS A C 1
ATOM 723 O O . LYS A 1 91 ? 3.534 -4.157 -11.821 1.00 61.28 91 LYS A O 1
ATOM 728 N N . ILE A 1 92 ? 2.908 -3.267 -13.797 1.00 63.19 92 ILE A N 1
ATOM 729 C CA . ILE A 1 92 ? 2.082 -2.181 -13.255 1.00 63.19 92 ILE A CA 1
ATOM 730 C C . ILE A 1 92 ? 0.648 -2.654 -13.013 1.00 63.19 92 ILE A C 1
ATOM 732 O O . ILE A 1 92 ? 0.097 -2.335 -11.961 1.00 63.19 92 ILE A O 1
ATOM 736 N N . GLU A 1 93 ? 0.070 -3.451 -13.917 1.00 66.75 93 GLU A N 1
ATOM 737 C CA . GLU A 1 93 ? -1.317 -3.936 -13.800 1.00 66.75 93 GLU A CA 1
ATOM 738 C C . GLU A 1 93 ? -1.615 -4.574 -12.426 1.00 66.75 93 GLU A C 1
ATOM 740 O O . GLU A 1 93 ? -2.497 -4.070 -11.725 1.00 66.75 93 GLU A O 1
ATOM 745 N N . PRO A 1 94 ? -0.816 -5.537 -11.909 1.00 69.88 94 PRO A N 1
ATOM 746 C CA . PRO A 1 94 ? -1.088 -6.136 -10.599 1.00 69.88 94 PRO A CA 1
ATOM 747 C C . PRO A 1 94 ? -0.957 -5.159 -9.422 1.00 69.88 94 PRO A C 1
ATOM 749 O O . PRO A 1 94 ? -1.380 -5.465 -8.306 1.00 69.88 94 PRO A O 1
ATOM 752 N N . VAL A 1 95 ? -0.291 -4.018 -9.616 1.00 69.44 95 VAL A N 1
ATOM 753 C CA . VAL A 1 95 ? -0.143 -2.968 -8.599 1.00 69.44 95 VAL A CA 1
ATOM 754 C C . VAL A 1 95 ? -1.368 -2.070 -8.583 1.00 69.44 95 VAL A C 1
ATOM 756 O O . VAL A 1 95 ? -1.855 -1.750 -7.501 1.00 69.44 95 VAL A O 1
ATOM 759 N N . LEU A 1 96 ? -1.891 -1.714 -9.756 1.00 69.81 96 LEU A N 1
ATOM 760 C CA . LEU A 1 96 ? -3.112 -0.922 -9.887 1.00 69.81 96 LEU A CA 1
ATOM 761 C C . LEU A 1 96 ? -4.328 -1.668 -9.331 1.00 69.81 96 LEU A C 1
ATOM 763 O O . LEU A 1 96 ? -5.096 -1.081 -8.565 1.00 69.81 96 LEU A O 1
ATOM 767 N N . ASP A 1 97 ? -4.448 -2.966 -9.614 1.00 76.00 97 ASP A N 1
ATOM 768 C CA . ASP A 1 97 ? -5.519 -3.808 -9.063 1.00 76.00 97 ASP A CA 1
ATOM 769 C C . ASP A 1 97 ? -5.495 -3.809 -7.530 1.00 76.00 97 ASP A C 1
ATOM 771 O O . ASP A 1 97 ? -6.503 -3.602 -6.859 1.00 76.00 97 ASP A O 1
ATOM 775 N N . ARG A 1 98 ? -4.297 -3.957 -6.962 1.00 73.19 98 ARG A N 1
ATOM 776 C CA . ARG A 1 98 ? -4.050 -3.951 -5.518 1.00 73.19 98 ARG A CA 1
ATOM 777 C C . ARG A 1 98 ? -4.359 -2.603 -4.862 1.00 73.19 98 ARG A C 1
ATOM 779 O O . ARG A 1 98 ? -4.934 -2.569 -3.775 1.00 73.19 98 ARG A O 1
ATOM 786 N N . VAL A 1 99 ? -3.995 -1.495 -5.507 1.00 75.12 99 VAL A N 1
ATOM 787 C CA . VAL A 1 99 ? -4.332 -0.141 -5.033 1.00 75.12 99 VAL A CA 1
ATOM 788 C C . VAL A 1 99 ? -5.841 0.074 -5.058 1.00 75.12 99 VAL A C 1
ATOM 790 O O . VAL A 1 99 ? -6.388 0.613 -4.096 1.00 75.12 99 VAL A O 1
ATOM 793 N N . THR A 1 100 ? -6.510 -0.388 -6.114 1.00 77.25 100 THR A N 1
ATOM 794 C CA . THR A 1 100 ? -7.970 -0.315 -6.247 1.00 77.25 100 THR A CA 1
ATOM 795 C C . THR A 1 100 ? -8.654 -1.114 -5.140 1.00 77.25 100 THR A C 1
ATOM 797 O O . THR A 1 100 ? -9.510 -0.578 -4.441 1.00 77.25 100 THR A O 1
ATOM 800 N N . GLU A 1 101 ? -8.193 -2.339 -4.875 1.00 80.94 101 GLU A N 1
ATOM 801 C CA . GLU A 1 101 ? -8.709 -3.177 -3.787 1.00 80.94 101 GLU A CA 1
ATOM 802 C C . GLU A 1 101 ? -8.548 -2.500 -2.413 1.00 80.94 101 GLU A C 1
ATOM 804 O O . GLU A 1 101 ? -9.452 -2.541 -1.575 1.00 80.94 101 GLU A O 1
ATOM 809 N N . ILE A 1 102 ? -7.407 -1.854 -2.137 1.00 77.50 102 ILE A N 1
ATOM 810 C CA . ILE A 1 102 ? -7.248 -1.078 -0.898 1.00 77.50 102 ILE A CA 1
ATOM 811 C C . ILE A 1 102 ? -8.211 0.103 -0.881 1.00 77.50 102 ILE A C 1
ATOM 813 O O . ILE A 1 102 ? -8.866 0.309 0.136 1.00 77.50 102 ILE A O 1
ATOM 817 N N . ALA A 1 103 ? -8.310 0.869 -1.967 1.00 80.00 103 ALA A N 1
ATOM 818 C CA . ALA A 1 103 ? -9.195 2.025 -2.029 1.00 80.00 103 ALA A CA 1
ATOM 819 C C . ALA A 1 103 ? -10.650 1.632 -1.733 1.00 80.00 103 ALA A C 1
ATOM 821 O O . ALA A 1 103 ? -11.314 2.305 -0.945 1.00 80.00 103 ALA A O 1
ATOM 822 N N . GLU A 1 104 ? -11.118 0.505 -2.269 1.00 83.44 104 GLU A N 1
ATOM 823 C CA . GLU A 1 104 ? -12.434 -0.061 -1.962 1.00 83.44 104 GLU A CA 1
ATOM 824 C C . GLU A 1 104 ? -12.560 -0.482 -0.492 1.00 83.44 104 GLU A C 1
ATOM 826 O O . GLU A 1 104 ? -13.525 -0.105 0.175 1.00 83.44 104 GLU A O 1
ATOM 831 N N . ASN A 1 105 ? -11.571 -1.201 0.053 1.00 82.81 105 ASN A N 1
ATOM 832 C CA . ASN A 1 105 ? -11.562 -1.594 1.467 1.00 82.81 105 ASN A CA 1
ATOM 833 C C . ASN A 1 105 ? -11.590 -0.373 2.404 1.00 82.81 105 ASN A C 1
ATOM 835 O O . ASN A 1 105 ? -12.300 -0.388 3.410 1.00 82.81 105 ASN A O 1
ATOM 839 N N . ILE A 1 106 ? -10.854 0.693 2.071 1.00 81.56 106 ILE A N 1
ATOM 840 C CA . ILE A 1 106 ? -10.867 1.948 2.829 1.00 81.56 106 ILE A CA 1
ATOM 841 C C . ILE A 1 106 ? -12.219 2.634 2.679 1.00 81.56 106 ILE A C 1
ATOM 843 O O . ILE A 1 106 ? -12.764 3.059 3.684 1.00 81.56 106 ILE A O 1
ATOM 847 N N . GLN A 1 107 ? -12.812 2.699 1.485 1.00 83.56 107 GLN A N 1
ATOM 848 C CA . GLN A 1 107 ? -14.150 3.278 1.318 1.00 83.56 107 GLN A CA 1
ATOM 849 C C . GLN A 1 107 ? -15.205 2.544 2.153 1.00 83.56 107 GLN A C 1
ATOM 851 O O . GLN A 1 107 ? -16.052 3.188 2.772 1.00 83.56 107 GLN A O 1
ATOM 856 N N . VAL A 1 108 ? -15.157 1.211 2.199 1.00 84.19 108 VAL A N 1
ATOM 857 C CA . VAL A 1 108 ? -16.041 0.407 3.055 1.00 84.19 108 VAL A CA 1
ATOM 858 C C . VAL A 1 108 ? -15.781 0.710 4.530 1.00 84.19 108 VAL A C 1
ATOM 860 O O . VAL A 1 108 ? -16.730 0.958 5.273 1.00 84.19 108 VAL A O 1
ATOM 863 N N . LEU A 1 109 ? -14.514 0.745 4.953 1.00 81.88 109 LEU A N 1
ATOM 864 C CA . LEU A 1 109 ? -14.144 1.094 6.323 1.00 81.88 109 LEU A CA 1
ATOM 865 C C . LEU A 1 109 ? -14.638 2.498 6.690 1.00 81.88 109 LEU A C 1
ATOM 867 O O . LEU A 1 109 ? -15.311 2.648 7.701 1.00 81.88 109 LEU A O 1
ATOM 871 N N . THR A 1 110 ? -14.378 3.505 5.858 1.00 83.06 110 THR A N 1
ATOM 872 C CA . THR A 1 110 ? -14.829 4.886 6.056 1.00 83.06 110 THR A CA 1
ATOM 873 C C . THR A 1 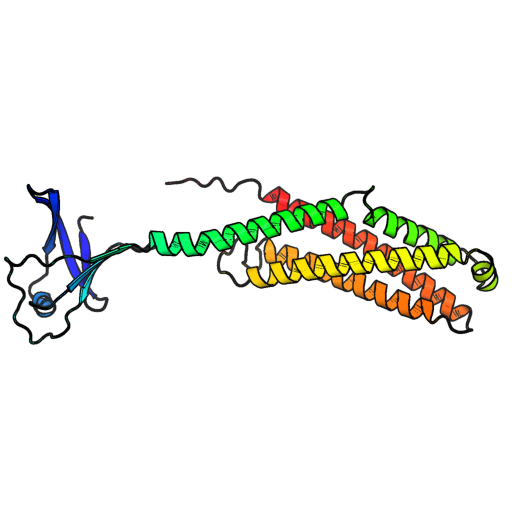110 ? -16.343 4.953 6.176 1.00 83.06 110 THR A C 1
ATOM 875 O O . THR A 1 110 ? -16.830 5.536 7.135 1.00 83.06 110 THR A O 1
ATOM 878 N N . ARG A 1 111 ? -17.105 4.296 5.291 1.00 84.56 111 ARG A N 1
ATOM 879 C CA . ARG A 1 111 ? -18.574 4.247 5.412 1.00 84.56 111 ARG A CA 1
ATOM 880 C C . ARG A 1 111 ? -19.016 3.637 6.740 1.00 84.56 111 ARG A C 1
ATOM 882 O O . ARG A 1 111 ? -19.861 4.218 7.407 1.00 84.56 111 ARG A O 1
ATOM 889 N N . ASN A 1 112 ? -18.416 2.521 7.149 1.00 82.62 112 ASN A N 1
ATOM 890 C CA . ASN A 1 112 ? -18.741 1.871 8.421 1.00 82.62 112 ASN A CA 1
ATOM 891 C C . ASN A 1 112 ? -18.390 2.745 9.635 1.00 82.62 112 ASN A C 1
ATOM 893 O O . ASN A 1 112 ? -19.120 2.737 10.624 1.00 82.62 112 ASN A O 1
ATOM 897 N N . LEU A 1 113 ? -17.281 3.489 9.564 1.00 82.44 113 LEU A N 1
ATOM 898 C CA . LEU A 1 113 ? -16.840 4.402 10.617 1.00 82.44 113 LEU A CA 1
ATOM 899 C C . LEU A 1 113 ? -17.650 5.700 10.648 1.00 82.44 113 LEU A C 1
ATOM 901 O O . LEU A 1 113 ? -17.767 6.282 11.712 1.00 82.44 113 LEU A O 1
ATOM 905 N N . SER A 1 114 ? -18.177 6.170 9.514 1.00 83.62 114 SER A N 1
ATOM 906 C CA . SER A 1 114 ? -18.906 7.443 9.402 1.00 83.62 114 SER A CA 1
ATOM 907 C C . SER A 1 114 ? -20.422 7.308 9.503 1.00 83.62 114 SER A C 1
ATOM 909 O O . SER A 1 114 ? -21.084 8.317 9.717 1.00 83.62 114 SER A O 1
ATOM 911 N N . ASP A 1 115 ? -20.992 6.113 9.317 1.00 85.31 115 ASP A N 1
ATOM 912 C CA . ASP A 1 115 ? -22.442 5.905 9.381 1.00 85.31 115 ASP A CA 1
ATOM 913 C C . ASP A 1 115 ? -22.946 6.017 10.831 1.00 85.31 115 ASP A C 1
ATOM 915 O O . ASP A 1 115 ? -22.695 5.101 11.625 1.00 85.31 115 ASP A O 1
ATOM 919 N N . PRO A 1 116 ? -23.718 7.065 11.192 1.00 79.50 116 PRO A N 1
ATOM 920 C CA . PRO A 1 116 ? -24.236 7.242 12.550 1.00 79.50 116 PRO A CA 1
ATOM 921 C C . PRO A 1 116 ? -25.238 6.154 12.962 1.00 79.50 116 PRO A C 1
ATOM 923 O O . PRO A 1 116 ? -25.524 5.985 14.147 1.00 79.50 116 PRO A O 1
ATOM 926 N N . LYS A 1 117 ? -25.809 5.433 11.989 1.00 81.00 117 LYS A N 1
ATOM 927 C CA . LYS A 1 117 ? -26.716 4.296 12.204 1.00 81.00 117 LYS A CA 1
ATOM 928 C C . LYS A 1 117 ? -26.001 2.949 12.099 1.00 81.00 117 LYS A C 1
ATOM 930 O O . LYS A 1 117 ? -26.637 1.918 12.322 1.00 81.00 117 LYS A O 1
ATOM 935 N N . GLY A 1 118 ? -24.709 2.957 11.778 1.00 81.19 118 GLY A N 1
ATOM 936 C CA . GLY A 1 118 ? -23.894 1.764 11.647 1.00 81.19 118 GLY A CA 1
ATOM 937 C C . GLY A 1 118 ? -23.746 1.024 12.974 1.00 81.19 118 GLY A C 1
ATOM 938 O O . GLY A 1 118 ? -23.850 1.602 14.063 1.00 81.19 118 GLY A O 1
ATOM 939 N N . ASP A 1 119 ? -23.456 -0.274 12.882 1.00 77.38 119 ASP A N 1
ATOM 940 C CA . ASP A 1 119 ? -23.258 -1.137 14.050 1.00 77.38 119 ASP A CA 1
ATOM 941 C C . ASP A 1 119 ? -22.230 -0.568 15.026 1.00 77.38 119 ASP A C 1
ATOM 943 O O . ASP A 1 119 ? -22.408 -0.671 16.237 1.00 77.38 119 ASP A O 1
ATOM 947 N N . PHE A 1 120 ? -21.194 0.080 14.498 1.00 77.25 120 PHE A N 1
ATOM 948 C CA . PHE A 1 120 ? -20.118 0.651 15.286 1.00 77.25 120 PHE A CA 1
ATOM 949 C C . PHE A 1 120 ? -20.551 1.849 16.136 1.00 77.25 120 PHE A C 1
ATOM 951 O O . PHE A 1 120 ? -20.359 1.828 17.350 1.00 77.25 120 PHE A O 1
ATOM 958 N N . HIS A 1 121 ? -21.205 2.847 15.534 1.00 81.50 121 HIS A N 1
ATOM 959 C CA . HIS A 1 121 ? -21.747 3.997 16.265 1.00 81.50 121 HIS A CA 1
ATOM 960 C C . HIS A 1 121 ? -22.773 3.574 17.316 1.00 81.50 121 HIS A C 1
ATOM 962 O O . HIS A 1 121 ? -22.786 4.099 18.428 1.00 81.50 121 HIS A O 1
ATOM 968 N N . ARG A 1 122 ? -23.604 2.575 16.999 1.00 83.19 122 ARG A N 1
ATOM 969 C CA . ARG A 1 122 ? -24.569 2.019 17.951 1.00 83.19 122 ARG A CA 1
ATOM 970 C C . ARG A 1 122 ? -23.882 1.342 19.136 1.00 83.19 122 ARG A C 1
ATOM 972 O O . ARG A 1 122 ? -24.281 1.565 20.274 1.00 83.19 122 ARG A O 1
ATOM 979 N N . VAL A 1 123 ? -22.866 0.522 18.874 1.00 79.81 123 VAL A N 1
ATOM 980 C CA . VAL A 1 123 ? -22.063 -0.157 19.903 1.00 79.81 123 VAL A CA 1
ATOM 981 C C . VAL A 1 123 ? -21.393 0.857 20.824 1.00 79.81 123 VAL A C 1
ATOM 983 O O . VAL A 1 123 ? -21.477 0.735 22.044 1.00 79.81 123 VAL A O 1
ATOM 986 N N . LEU A 1 124 ? -20.783 1.887 20.247 1.00 79.81 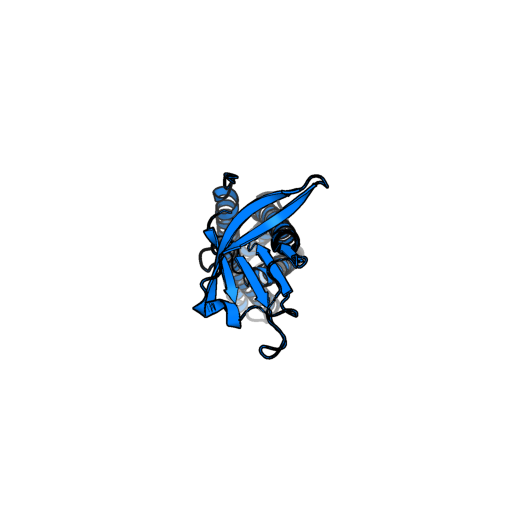124 LEU A N 1
ATOM 987 C CA . LEU A 1 124 ? -20.049 2.889 21.001 1.00 79.81 124 LEU A CA 1
ATOM 988 C C . LEU A 1 124 ? -20.980 3.807 21.800 1.00 79.81 124 LEU A C 1
ATOM 990 O O . LEU A 1 124 ? -20.747 4.024 22.983 1.00 79.81 124 LEU A O 1
ATOM 994 N N . GLY A 1 125 ? -22.093 4.242 21.205 1.00 83.25 125 GLY A N 1
ATOM 995 C CA . GLY A 1 125 ? -23.115 5.019 21.906 1.00 83.25 125 GLY A CA 1
ATOM 996 C C . GLY A 1 125 ? -23.819 4.227 23.014 1.00 83.25 125 GLY A C 1
ATOM 997 O O . GLY A 1 125 ? -24.223 4.797 24.026 1.00 83.25 125 GLY A O 1
ATOM 998 N N . ASN A 1 126 ? -23.950 2.904 22.874 1.00 81.75 126 ASN A N 1
ATOM 999 C CA . ASN A 1 126 ? -24.421 2.052 23.965 1.00 81.75 126 ASN A CA 1
ATOM 1000 C C . ASN A 1 126 ? -23.378 1.963 25.085 1.00 81.75 126 ASN A C 1
ATOM 1002 O O . ASN A 1 126 ? -23.735 2.121 26.250 1.00 81.75 126 ASN A O 1
ATOM 1006 N N . ALA A 1 127 ? -22.100 1.770 24.747 1.00 80.50 127 ALA A N 1
ATOM 1007 C CA . ALA A 1 127 ? -21.015 1.743 25.725 1.00 80.50 127 ALA A CA 1
ATOM 1008 C C . ALA A 1 127 ? -20.891 3.077 26.486 1.00 80.50 127 ALA A C 1
ATOM 1010 O O . ALA A 1 127 ? -20.777 3.073 27.712 1.00 80.50 127 ALA A O 1
ATOM 1011 N N . GLU A 1 128 ? -21.006 4.214 25.796 1.00 82.69 128 GLU A N 1
ATOM 1012 C CA . GLU A 1 128 ? -21.045 5.554 26.397 1.00 82.69 128 GLU A CA 1
ATOM 1013 C C . GLU A 1 128 ? -22.221 5.687 27.376 1.00 82.69 128 GLU A C 1
ATOM 1015 O O . GLU A 1 128 ? -22.031 6.056 28.534 1.00 82.69 128 GLU A O 1
ATOM 1020 N N . LYS A 1 129 ? -23.440 5.314 26.964 1.00 83.81 129 LYS A N 1
ATOM 1021 C CA . LYS A 1 129 ? -24.630 5.383 27.832 1.00 83.81 129 LYS A CA 1
ATOM 1022 C C . LYS A 1 129 ? -24.502 4.503 29.069 1.00 83.81 129 LYS A C 1
ATOM 1024 O O . LYS A 1 129 ? -24.842 4.940 30.168 1.00 83.81 129 LYS A O 1
ATOM 1029 N N . ILE A 1 130 ? -24.021 3.273 28.896 1.00 78.44 130 ILE A N 1
ATOM 1030 C CA . ILE A 1 130 ? -23.851 2.319 29.994 1.00 78.44 130 ILE A CA 1
ATOM 1031 C C . ILE A 1 130 ? -22.792 2.834 30.978 1.00 78.44 130 ILE A C 1
ATOM 1033 O O . ILE A 1 130 ? -23.038 2.878 32.184 1.00 78.44 130 ILE A O 1
ATOM 1037 N N . THR A 1 131 ? -21.641 3.292 30.482 1.00 76.50 131 THR A N 1
ATOM 1038 C CA . THR A 1 131 ? -20.571 3.820 31.344 1.00 76.50 131 THR A CA 1
ATOM 1039 C C . THR A 1 131 ? -20.945 5.147 32.004 1.00 76.50 131 THR A C 1
ATOM 1041 O O . THR A 1 131 ? -20.623 5.350 33.175 1.00 76.50 131 THR A O 1
ATOM 1044 N N . ALA A 1 132 ? -21.700 6.018 31.330 1.00 81.19 132 ALA A N 1
ATOM 1045 C CA . ALA A 1 132 ? -22.260 7.229 31.926 1.00 81.19 132 ALA A CA 1
ATOM 1046 C C . ALA A 1 132 ? -23.268 6.910 33.042 1.00 81.19 132 ALA A C 1
ATOM 1048 O O . ALA A 1 132 ? -23.222 7.536 34.104 1.00 81.19 132 ALA A O 1
ATOM 1049 N N . ASN A 1 133 ? -24.134 5.910 32.840 1.00 80.69 133 ASN A N 1
ATOM 1050 C CA . ASN A 1 133 ? -25.054 5.434 33.871 1.00 80.69 133 ASN A CA 1
ATOM 1051 C C . ASN A 1 133 ? -24.287 4.894 35.086 1.00 80.69 133 ASN A C 1
ATOM 1053 O O . ASN A 1 133 ? -24.586 5.302 36.207 1.00 80.69 133 ASN A O 1
ATOM 1057 N N . PHE A 1 134 ? -23.261 4.062 34.887 1.00 76.31 134 PHE A N 1
ATOM 1058 C CA . PHE A 1 134 ? -22.435 3.560 35.991 1.00 76.31 134 PHE A CA 1
ATOM 1059 C C . PHE A 1 134 ? -21.691 4.673 36.733 1.00 76.31 134 PHE A C 1
ATOM 1061 O O . PHE A 1 134 ? -21.737 4.710 37.960 1.00 76.31 134 PHE A O 1
ATOM 1068 N N . ALA A 1 135 ? -21.097 5.630 36.016 1.00 74.94 135 ALA A N 1
ATOM 1069 C CA . ALA A 1 135 ? -20.411 6.775 36.619 1.00 74.94 135 ALA A CA 1
ATOM 1070 C C . ALA A 1 135 ? -21.347 7.698 37.426 1.00 74.94 135 ALA A C 1
ATOM 1072 O O . ALA A 1 135 ? -20.877 8.468 38.261 1.00 74.94 135 ALA A O 1
ATOM 1073 N N . SER A 1 136 ? -22.661 7.644 37.180 1.00 79.56 136 SER A N 1
ATOM 1074 C CA . SER A 1 136 ? -23.659 8.416 37.933 1.00 79.56 136 SER A CA 1
ATOM 1075 C C . SER A 1 136 ? -24.075 7.769 39.262 1.00 79.56 136 SER A C 1
ATOM 1077 O O . SER A 1 136 ? -24.681 8.438 40.103 1.00 79.56 136 SER A O 1
ATOM 1079 N N . LYS A 1 137 ? -23.770 6.479 39.465 1.00 77.00 137 LYS A N 1
ATOM 1080 C CA . LYS A 1 137 ? -24.114 5.746 40.691 1.00 77.00 137 LYS A CA 1
ATOM 1081 C C . LYS A 1 137 ? -23.171 6.140 41.825 1.00 77.00 137 LYS A C 1
ATOM 1083 O O . LYS A 1 137 ? -21.977 6.336 41.613 1.00 77.00 137 LYS A O 1
ATOM 1088 N N . LYS A 1 138 ? -23.700 6.237 43.048 1.00 70.44 138 LYS A N 1
ATOM 1089 C CA . LYS A 1 138 ? -22.932 6.695 44.219 1.00 70.44 138 LYS A CA 1
ATOM 1090 C C . LYS A 1 138 ? -22.192 5.568 44.936 1.00 70.44 138 LYS A C 1
ATOM 1092 O O . LYS A 1 138 ? -21.322 5.845 45.757 1.00 70.44 138 LYS A O 1
ATOM 1097 N N . SER A 1 139 ? -22.541 4.308 44.672 1.00 69.69 139 SER A N 1
ATOM 1098 C CA . SER A 1 139 ? -21.899 3.154 45.307 1.00 69.69 139 SER A CA 1
ATOM 1099 C C . SER A 1 139 ? -21.859 1.918 44.407 1.00 69.69 139 SER A C 1
ATOM 1101 O O . SER A 1 139 ? -22.705 1.743 43.528 1.00 69.69 139 SER A O 1
ATOM 1103 N N . LEU A 1 140 ? -20.915 1.008 44.685 1.00 66.94 140 LEU A N 1
ATOM 1104 C CA . LEU A 1 140 ? -20.864 -0.305 44.032 1.00 66.94 140 LEU A CA 1
ATOM 1105 C C . LEU A 1 140 ? -22.121 -1.146 44.291 1.00 66.94 140 LEU A C 1
ATOM 1107 O O . LEU A 1 140 ? -22.465 -1.978 43.463 1.00 66.94 140 LEU A O 1
ATOM 1111 N N . VAL A 1 141 ? -22.820 -0.932 45.411 1.00 67.81 141 VAL A N 1
ATOM 1112 C CA . VAL A 1 141 ? -24.078 -1.634 45.712 1.00 67.81 141 VAL A CA 1
ATOM 1113 C C . VAL A 1 141 ? -25.185 -1.146 44.781 1.00 67.81 141 VAL A C 1
ATOM 1115 O O . VAL A 1 141 ? -25.896 -1.957 44.199 1.00 67.81 141 VAL A O 1
ATOM 1118 N N . GLU A 1 142 ? -25.288 0.167 44.562 1.00 69.19 142 GLU A N 1
ATOM 1119 C CA . GLU A 1 142 ? -26.215 0.726 43.570 1.00 69.19 142 GLU A CA 1
ATOM 1120 C C . GLU A 1 142 ? -25.892 0.242 42.152 1.00 69.19 142 GLU A C 1
ATOM 1122 O O . GLU A 1 142 ? -26.814 0.005 41.376 1.00 69.19 142 GLU A O 1
ATOM 1127 N N . MET A 1 143 ? -24.612 0.057 41.812 1.00 67.50 143 MET A N 1
ATOM 1128 C CA . MET A 1 143 ? -24.215 -0.545 40.536 1.00 67.50 143 MET A CA 1
ATOM 1129 C C . MET A 1 143 ? -24.579 -2.031 40.440 1.00 67.50 143 MET A C 1
ATOM 1131 O O . MET A 1 143 ? -25.179 -2.437 39.451 1.00 67.50 143 MET A O 1
ATOM 1135 N N . ALA A 1 144 ? -24.245 -2.828 41.460 1.00 64.75 144 ALA A N 1
ATOM 1136 C CA . ALA A 1 144 ? -24.450 -4.277 41.481 1.00 64.75 144 ALA A CA 1
ATOM 1137 C C . ALA A 1 144 ? -25.934 -4.669 41.473 1.00 64.75 144 ALA A C 1
ATOM 1139 O O . ALA A 1 144 ? -26.291 -5.725 40.959 1.00 64.75 144 ALA A O 1
ATOM 1140 N N . VAL A 1 145 ? -26.799 -3.811 42.020 1.00 65.12 145 VAL A N 1
ATOM 1141 C CA . VAL A 1 145 ? -28.258 -3.985 41.983 1.00 65.12 145 VAL A CA 1
ATOM 1142 C C . VAL A 1 145 ? -28.858 -3.511 40.652 1.00 65.12 145 VAL A C 1
ATOM 1144 O O . VAL A 1 145 ? -29.947 -3.950 40.297 1.00 65.12 145 VAL A O 1
ATOM 1147 N N . SER A 1 146 ? -28.185 -2.615 39.916 1.00 59.88 146 SER A N 1
ATOM 1148 C CA . SER A 1 146 ? -28.809 -1.900 38.793 1.00 59.88 146 SER A CA 1
ATOM 1149 C C . SER A 1 146 ? -28.785 -2.613 37.443 1.00 59.88 146 SER A C 1
ATOM 1151 O O . SER A 1 146 ? -29.568 -2.173 36.611 1.00 59.88 146 SER A O 1
ATOM 1153 N N . ASP A 1 147 ? -27.941 -3.619 37.176 1.00 64.06 147 ASP A N 1
ATOM 1154 C CA . ASP A 1 147 ? -28.090 -4.445 35.958 1.00 64.06 147 ASP A CA 1
ATOM 1155 C C . ASP A 1 147 ? -26.951 -5.456 35.769 1.00 64.06 147 ASP A C 1
ATOM 1157 O O . ASP A 1 147 ? -25.791 -5.065 35.595 1.00 64.06 147 ASP A O 1
ATOM 1161 N N . LYS A 1 148 ? -27.278 -6.743 35.658 1.00 67.69 148 LYS A N 1
ATOM 1162 C CA . LYS A 1 148 ? -26.351 -7.734 35.088 1.00 67.69 148 LYS A CA 1
ATOM 1163 C C . LYS A 1 148 ? -26.328 -7.608 33.559 1.00 67.69 148 LYS A C 1
ATOM 1165 O O . LYS A 1 148 ? -25.280 -7.727 32.927 1.00 67.69 148 LYS A O 1
ATOM 1170 N N . GLU A 1 149 ? -27.473 -7.266 32.989 1.00 73.31 149 GLU A N 1
ATOM 1171 C CA . GLU A 1 149 ? -27.749 -7.115 31.569 1.00 73.31 149 GLU A CA 1
ATOM 1172 C C . GLU A 1 149 ? -26.943 -5.959 30.951 1.00 73.31 149 GLU A C 1
ATOM 1174 O O . GLU A 1 149 ? -26.379 -6.114 29.870 1.00 73.31 149 GLU A O 1
ATOM 1179 N N . SER A 1 150 ? -26.792 -4.824 31.647 1.00 72.06 150 SER A N 1
ATOM 1180 C CA . SER A 1 150 ? -25.925 -3.719 31.193 1.00 72.06 150 SER A CA 1
ATOM 1181 C C . SER A 1 150 ? -24.443 -4.106 31.152 1.00 72.06 150 SER A C 1
ATOM 1183 O O . SER A 1 150 ? -23.720 -3.655 30.264 1.00 72.06 150 SER A O 1
ATOM 1185 N N . VAL A 1 151 ? -23.971 -4.946 32.081 1.00 71.81 151 VAL A N 1
ATOM 1186 C CA . VAL A 1 151 ? -22.582 -5.445 32.074 1.00 71.81 151 VAL A CA 1
ATOM 1187 C C . VAL A 1 151 ? -22.366 -6.406 30.906 1.00 71.81 151 VAL A C 1
ATOM 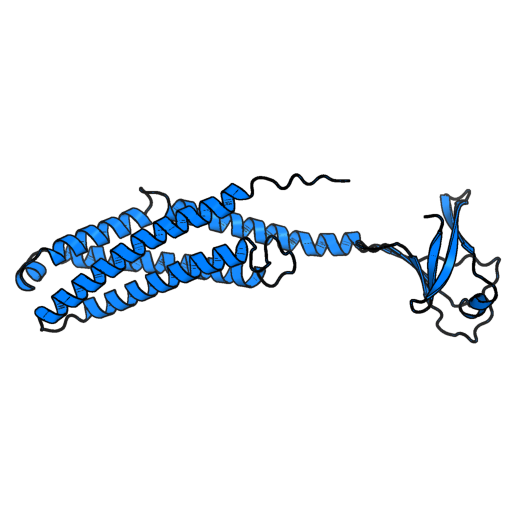1189 O O . VAL A 1 151 ? -21.357 -6.317 30.205 1.00 71.81 151 VAL A O 1
ATOM 1192 N N . GLU A 1 152 ? -23.326 -7.295 30.652 1.00 75.25 152 GLU A N 1
ATOM 1193 C CA . GLU A 1 152 ? -23.302 -8.195 29.496 1.00 75.25 152 GLU A CA 1
ATOM 1194 C C . GLU A 1 152 ? -23.333 -7.408 28.174 1.00 75.25 152 GLU A C 1
ATOM 1196 O O . GLU A 1 152 ? -22.478 -7.628 27.314 1.00 75.25 152 GLU A O 1
ATOM 1201 N N . ALA A 1 153 ? -24.218 -6.415 28.043 1.00 77.75 153 ALA A N 1
ATOM 1202 C CA . ALA A 1 153 ? -24.315 -5.555 26.862 1.00 77.75 153 ALA A CA 1
ATOM 1203 C C . ALA A 1 153 ? -23.049 -4.714 26.622 1.00 77.75 153 ALA A C 1
ATOM 1205 O O . ALA A 1 153 ? -22.635 -4.517 25.472 1.00 77.75 153 ALA A O 1
ATOM 1206 N N . LEU A 1 154 ? -22.405 -4.232 27.690 1.00 74.31 154 LEU A N 1
ATOM 1207 C CA . LEU A 1 154 ? -21.116 -3.547 27.604 1.00 74.31 154 LEU A CA 1
ATOM 1208 C C . LEU A 1 154 ? -20.028 -4.508 27.114 1.00 74.31 154 LEU A C 1
ATOM 1210 O O . LEU A 1 154 ? -19.325 -4.192 26.158 1.00 74.31 154 LEU A O 1
ATOM 1214 N N . ASN A 1 155 ? -19.934 -5.707 27.689 1.00 74.00 155 ASN A N 1
ATOM 1215 C CA . ASN A 1 155 ? -18.971 -6.724 27.260 1.00 74.00 155 ASN A CA 1
ATOM 1216 C C . ASN A 1 155 ? -19.170 -7.147 25.795 1.00 74.00 155 ASN A C 1
ATOM 1218 O O . ASN A 1 155 ? -18.195 -7.291 25.054 1.00 74.00 155 ASN A O 1
ATOM 1222 N N . GLU A 1 156 ? -20.411 -7.317 25.337 1.00 80.38 156 GLU A N 1
ATOM 1223 C CA . GLU A 1 156 ? -20.706 -7.577 23.922 1.00 80.38 156 GLU A CA 1
ATOM 1224 C C . GLU A 1 156 ? -20.294 -6.416 23.016 1.00 80.38 156 GLU A C 1
ATOM 1226 O O . GLU A 1 156 ? -19.740 -6.632 21.934 1.00 80.38 156 GLU A O 1
ATOM 1231 N N . SER A 1 157 ? -20.536 -5.184 23.462 1.00 77.38 157 SER A N 1
ATOM 1232 C CA . SER A 1 157 ? -20.140 -3.974 22.743 1.00 77.38 157 SER A CA 1
ATOM 1233 C C . SER A 1 157 ? -18.620 -3.924 22.567 1.00 77.38 157 SER A C 1
ATOM 1235 O O . SER A 1 157 ? -18.122 -3.743 21.457 1.00 77.38 157 SER A O 1
ATOM 1237 N N . LEU A 1 158 ? -17.875 -4.201 23.633 1.00 74.94 158 LEU A N 1
ATOM 1238 C CA . LEU A 1 158 ? -16.414 -4.217 23.632 1.00 74.94 158 LEU A CA 1
ATOM 1239 C C . LEU A 1 158 ? -15.841 -5.342 22.754 1.00 74.94 158 LEU A C 1
ATOM 1241 O O . LEU A 1 158 ? -14.891 -5.115 22.004 1.00 74.94 158 LEU A O 1
ATOM 1245 N N . LYS A 1 159 ? -16.468 -6.527 22.739 1.00 78.31 159 LYS A N 1
ATOM 1246 C CA . LYS A 1 159 ? -16.108 -7.603 21.795 1.00 78.31 159 LYS A CA 1
ATOM 1247 C C . LYS A 1 159 ? -16.261 -7.167 20.337 1.00 78.31 159 LYS A C 1
ATOM 1249 O O . LYS A 1 159 ? -15.371 -7.424 19.532 1.00 78.31 159 LYS A O 1
ATOM 1254 N N . LYS A 1 160 ? -17.338 -6.456 19.993 1.00 79.00 160 LYS A N 1
ATOM 1255 C CA . LYS A 1 160 ? -17.533 -5.934 18.629 1.00 79.00 160 LYS A CA 1
ATOM 1256 C C . LYS A 1 160 ? -16.481 -4.889 18.250 1.00 79.00 160 LYS A C 1
ATOM 1258 O O . LYS A 1 160 ? -16.034 -4.867 17.105 1.00 79.00 160 LYS A O 1
ATOM 1263 N N . LEU A 1 161 ? -16.038 -4.057 19.198 1.00 75.12 161 LEU A N 1
ATOM 1264 C CA . LEU A 1 161 ? -14.919 -3.133 18.966 1.00 75.12 161 LEU A CA 1
ATOM 1265 C C . LEU A 1 161 ? -13.625 -3.894 18.640 1.00 75.12 161 LEU A C 1
ATOM 1267 O O . LEU A 1 161 ? -12.888 -3.492 17.742 1.00 75.12 161 LEU A O 1
ATOM 1271 N N . LYS A 1 162 ? -13.375 -5.028 19.304 1.00 78.12 162 LYS A N 1
ATOM 1272 C CA . LYS A 1 162 ? -12.222 -5.897 19.020 1.00 78.12 162 LYS A CA 1
ATOM 1273 C C . LYS A 1 162 ? -12.242 -6.462 17.599 1.00 78.12 162 LYS A C 1
ATOM 1275 O O . LYS A 1 162 ? -11.206 -6.465 16.934 1.00 78.12 162 LYS A O 1
ATOM 1280 N N . ASP A 1 163 ? -13.404 -6.871 17.099 1.00 78.88 163 ASP A N 1
ATOM 1281 C CA . ASP A 1 163 ? -13.543 -7.335 15.711 1.00 78.88 163 ASP A CA 1
ATOM 1282 C C . ASP A 1 163 ? -13.216 -6.228 14.699 1.00 78.88 163 ASP A C 1
ATOM 1284 O O . ASP A 1 163 ? -12.592 -6.473 13.663 1.00 78.88 163 ASP A O 1
ATOM 1288 N N . ILE A 1 164 ? -13.569 -4.986 15.021 1.00 75.56 164 ILE A N 1
ATOM 1289 C CA . ILE A 1 164 ? -13.263 -3.822 14.186 1.00 75.56 164 ILE A CA 1
ATOM 1290 C C . ILE A 1 164 ? -11.769 -3.501 14.222 1.00 75.56 164 ILE A C 1
ATOM 1292 O O . ILE A 1 164 ? -11.184 -3.270 13.164 1.00 75.56 164 ILE A O 1
ATOM 1296 N N . THR A 1 165 ? -11.124 -3.598 15.386 1.00 82.06 165 THR A N 1
ATOM 1297 C CA . THR A 1 165 ? -9.658 -3.525 15.503 1.00 82.06 165 THR A CA 1
ATOM 1298 C C . THR A 1 165 ? -8.981 -4.552 14.597 1.00 82.06 165 THR A C 1
ATOM 1300 O O . THR A 1 165 ? -8.086 -4.197 13.832 1.00 82.06 165 THR A O 1
ATOM 1303 N N . ASN A 1 166 ? -9.459 -5.800 14.594 1.00 83.50 166 ASN A N 1
ATOM 1304 C CA . ASN A 1 166 ? -8.918 -6.856 13.734 1.00 83.50 166 ASN A CA 1
ATOM 1305 C C . ASN A 1 166 ? -9.102 -6.542 12.237 1.00 83.50 166 ASN A C 1
ATOM 1307 O O . ASN A 1 166 ? -8.244 -6.869 11.414 1.00 83.50 166 ASN A O 1
ATOM 1311 N N . ASN A 1 167 ? -10.214 -5.908 11.853 1.00 81.12 167 ASN A N 1
ATOM 1312 C CA . ASN A 1 167 ? -10.436 -5.464 10.474 1.00 81.12 167 ASN A CA 1
ATOM 1313 C C . ASN A 1 167 ? -9.450 -4.364 10.073 1.00 81.12 167 ASN A C 1
ATOM 1315 O O . ASN A 1 167 ? -8.889 -4.421 8.978 1.00 81.12 167 ASN A O 1
ATOM 1319 N N . ILE A 1 168 ? -9.201 -3.406 10.966 1.00 83.62 168 ILE A N 1
ATOM 1320 C CA . ILE A 1 168 ? -8.243 -2.324 10.732 1.00 83.62 168 ILE A CA 1
ATOM 1321 C C . ILE A 1 168 ? -6.815 -2.878 10.640 1.00 83.62 168 ILE A C 1
ATOM 1323 O O . ILE A 1 168 ? -6.097 -2.521 9.709 1.00 83.62 168 ILE A O 1
ATOM 1327 N N . ASP A 1 169 ? -6.424 -3.815 11.511 1.00 86.69 169 ASP A N 1
ATOM 1328 C CA . ASP A 1 169 ? -5.116 -4.486 11.452 1.00 86.69 169 ASP A CA 1
ATOM 1329 C C . ASP A 1 169 ? -4.907 -5.205 10.103 1.00 86.69 169 ASP A C 1
ATOM 1331 O O . ASP A 1 169 ? -3.833 -5.123 9.501 1.00 86.69 169 ASP A O 1
ATOM 1335 N N . ARG A 1 170 ? -5.947 -5.852 9.557 1.00 85.19 170 ARG A N 1
ATOM 1336 C CA . ARG A 1 170 ? -5.881 -6.474 8.221 1.00 85.19 170 ARG A CA 1
ATOM 1337 C C . ARG A 1 170 ? -5.664 -5.452 7.105 1.00 85.19 170 ARG A C 1
ATOM 1339 O O . ARG A 1 170 ? -4.902 -5.726 6.176 1.00 85.19 170 ARG A O 1
ATOM 1346 N N . VAL A 1 171 ? -6.318 -4.295 7.182 1.00 83.38 171 VAL A N 1
ATOM 1347 C CA . VAL A 1 171 ? -6.133 -3.200 6.218 1.00 83.38 171 VAL A CA 1
ATOM 1348 C C . VAL A 1 171 ? -4.724 -2.617 6.334 1.00 83.38 171 VAL A C 1
ATOM 1350 O O . VAL A 1 171 ? -4.057 -2.457 5.314 1.00 83.38 171 VAL A O 1
ATOM 1353 N N . LEU A 1 172 ? -4.232 -2.390 7.554 1.00 85.81 172 LEU A N 1
ATOM 1354 C CA . LEU A 1 172 ? -2.877 -1.902 7.821 1.00 85.81 172 LEU A CA 1
ATOM 1355 C C . LEU A 1 172 ? -1.806 -2.800 7.199 1.00 85.81 172 LEU A C 1
ATOM 1357 O O . LEU A 1 172 ? -0.929 -2.305 6.498 1.00 85.81 172 LEU A O 1
ATOM 1361 N N . VAL A 1 173 ? -1.921 -4.123 7.353 1.00 85.88 173 VAL A N 1
ATOM 1362 C CA . VAL A 1 173 ? -0.983 -5.079 6.734 1.00 85.88 173 VAL A CA 1
ATOM 1363 C C . VAL A 1 173 ? -0.984 -4.976 5.205 1.00 85.88 173 VAL A C 1
ATOM 1365 O O . VAL A 1 173 ? 0.069 -5.116 4.578 1.00 85.88 173 VAL A O 1
ATOM 1368 N N . LYS A 1 174 ? -2.147 -4.749 4.581 1.00 81.88 174 LYS A N 1
ATOM 1369 C CA . LYS A 1 174 ? -2.228 -4.548 3.126 1.00 81.88 174 LYS A CA 1
ATOM 1370 C C . LYS A 1 174 ? -1.576 -3.226 2.714 1.00 81.88 174 LYS A C 1
ATOM 1372 O O . LYS A 1 174 ? -0.826 -3.221 1.744 1.00 81.88 174 LYS A O 1
ATOM 1377 N N . VAL A 1 175 ? -1.825 -2.145 3.454 1.00 81.50 175 VAL A N 1
ATOM 1378 C CA . VAL A 1 175 ? -1.253 -0.813 3.195 1.00 81.50 175 VAL A CA 1
ATOM 1379 C C . VAL A 1 175 ? 0.271 -0.819 3.359 1.00 81.50 175 VAL A C 1
ATOM 1381 O O . VAL A 1 175 ? 0.968 -0.352 2.458 1.00 81.50 175 VAL A O 1
ATOM 1384 N N . ASP A 1 176 ? 0.798 -1.407 4.438 1.00 80.50 176 ASP A N 1
ATOM 1385 C CA . ASP A 1 176 ? 2.243 -1.504 4.703 1.00 80.50 176 ASP A CA 1
ATOM 1386 C C . ASP A 1 176 ? 2.971 -2.246 3.566 1.00 80.50 176 ASP A C 1
ATOM 1388 O O . ASP A 1 176 ? 3.961 -1.749 3.039 1.00 80.50 176 ASP A O 1
ATOM 1392 N N . LYS A 1 177 ? 2.429 -3.376 3.086 1.00 77.56 177 LYS A N 1
ATOM 1393 C CA . LYS A 1 177 ? 3.007 -4.130 1.951 1.00 77.56 177 LYS A CA 1
ATOM 1394 C C . LYS A 1 177 ? 3.052 -3.353 0.634 1.00 77.56 177 LYS A C 1
ATOM 1396 O O . LYS A 1 177 ? 3.742 -3.771 -0.296 1.00 77.56 177 LYS A O 1
ATOM 1401 N N . MET A 1 178 ? 2.254 -2.298 0.503 1.00 70.00 178 MET A N 1
ATOM 1402 C CA . MET A 1 178 ? 2.189 -1.498 -0.716 1.00 70.00 178 MET A CA 1
ATOM 1403 C C . MET A 1 178 ? 3.046 -0.237 -0.629 1.00 70.00 178 MET A C 1
ATOM 1405 O O . MET A 1 178 ? 3.576 0.170 -1.657 1.00 70.00 178 MET A O 1
ATOM 1409 N N . ALA A 1 179 ? 3.239 0.328 0.567 1.00 68.69 179 ALA A N 1
ATOM 1410 C CA . ALA A 1 179 ? 4.061 1.517 0.805 1.00 68.69 179 ALA A CA 1
ATOM 1411 C C . ALA A 1 179 ? 5.538 1.367 0.377 1.00 68.69 179 ALA A C 1
ATOM 1413 O O . ALA A 1 179 ? 6.187 2.367 0.099 1.00 68.69 179 ALA A O 1
ATOM 1414 N N . ASP A 1 180 ? 6.045 0.142 0.219 1.00 64.94 180 ASP A N 1
ATOM 1415 C CA . ASP A 1 180 ? 7.421 -0.149 -0.221 1.00 64.94 180 ASP A CA 1
ATOM 1416 C C . ASP A 1 180 ? 7.706 0.133 -1.722 1.00 64.94 180 ASP A C 1
ATOM 1418 O O . ASP A 1 180 ? 8.744 -0.280 -2.249 1.00 64.94 180 ASP A O 1
ATOM 1422 N N . LYS A 1 181 ? 6.805 0.802 -2.461 1.00 62.72 181 LYS A N 1
ATOM 1423 C CA . LYS A 1 181 ? 6.940 1.049 -3.914 1.00 62.72 181 LYS A CA 1
ATOM 1424 C C . LYS A 1 181 ? 7.226 2.515 -4.263 1.00 62.72 181 LYS A C 1
ATOM 1426 O O . LYS A 1 181 ? 6.989 3.423 -3.488 1.00 62.72 181 LYS A O 1
ATOM 1431 N N . THR A 1 182 ? 7.804 2.750 -5.443 1.00 54.19 182 THR A N 1
ATOM 1432 C CA . THR A 1 182 ? 8.547 3.988 -5.774 1.00 54.19 182 THR A CA 1
ATOM 1433 C C . THR A 1 182 ? 7.692 5.193 -6.204 1.00 54.19 182 THR A C 1
ATOM 1435 O O . THR A 1 182 ? 8.225 6.297 -6.309 1.00 54.19 182 THR A O 1
ATOM 1438 N N . ASP A 1 183 ? 6.391 5.031 -6.467 1.00 62.44 183 ASP A N 1
ATOM 1439 C CA . ASP A 1 183 ? 5.550 6.159 -6.899 1.00 62.44 183 ASP A CA 1
ATOM 1440 C C . ASP A 1 183 ? 5.287 7.143 -5.741 1.00 62.44 183 ASP A C 1
ATOM 1442 O O . ASP A 1 183 ? 4.631 6.827 -4.749 1.00 62.44 183 ASP A O 1
ATOM 1446 N N . ARG A 1 184 ? 5.831 8.358 -5.863 1.00 59.50 184 ARG A N 1
ATOM 1447 C CA . ARG A 1 184 ? 5.910 9.352 -4.783 1.00 59.50 184 ARG A CA 1
ATOM 1448 C C . ARG A 1 184 ? 4.551 9.909 -4.358 1.00 59.50 184 ARG A C 1
ATOM 1450 O O . ARG A 1 184 ? 4.419 10.296 -3.200 1.00 59.50 184 ARG A O 1
ATOM 1457 N N . GLU A 1 185 ? 3.553 9.939 -5.240 1.00 59.62 185 GLU A N 1
ATOM 1458 C CA . GLU A 1 185 ? 2.237 10.528 -4.927 1.00 59.62 185 GLU A CA 1
ATOM 1459 C C . GLU A 1 185 ? 1.309 9.577 -4.156 1.00 59.62 185 GLU A C 1
ATOM 1461 O O . GLU A 1 185 ? 0.368 10.006 -3.471 1.00 59.62 185 GLU A O 1
ATOM 1466 N N . ILE A 1 186 ? 1.550 8.271 -4.273 1.00 67.81 186 ILE A N 1
ATOM 1467 C CA . ILE A 1 186 ? 0.770 7.222 -3.607 1.00 67.81 186 ILE A CA 1
ATOM 1468 C C . ILE A 1 186 ? 1.564 6.622 -2.444 1.00 67.81 186 ILE A C 1
ATOM 1470 O O . ILE A 1 186 ? 1.004 6.457 -1.358 1.00 67.81 186 ILE A O 1
ATOM 1474 N N . TYR A 1 187 ? 2.854 6.360 -2.650 1.00 68.88 187 TYR A N 1
ATOM 1475 C CA . TYR A 1 187 ? 3.721 5.608 -1.740 1.00 68.88 187 TYR A CA 1
ATOM 1476 C C . TYR A 1 187 ? 4.831 6.437 -1.083 1.00 68.88 187 TYR A C 1
ATOM 1478 O O . TYR A 1 187 ? 5.419 5.983 -0.107 1.00 68.88 187 TYR A O 1
ATOM 1486 N N . GLY A 1 188 ? 5.129 7.645 -1.577 1.00 66.56 188 GLY A N 1
ATOM 1487 C CA . GLY A 1 188 ? 6.095 8.536 -0.922 1.00 66.56 188 GLY A CA 1
ATOM 1488 C C . GLY A 1 188 ? 5.640 8.944 0.484 1.00 66.56 188 GLY A C 1
ATOM 1489 O O . GLY A 1 188 ? 4.464 8.828 0.805 1.00 66.56 188 GLY A O 1
ATOM 1490 N N . GLU A 1 189 ? 6.538 9.472 1.321 1.00 68.38 189 GLU A N 1
ATOM 1491 C CA . GLU A 1 189 ? 6.240 9.825 2.730 1.00 68.38 189 GLU A CA 1
ATOM 1492 C C . GLU A 1 189 ? 5.026 10.763 2.903 1.00 68.38 189 GLU A C 1
ATOM 1494 O O . GLU A 1 189 ? 4.286 10.671 3.882 1.00 68.38 189 GLU A O 1
ATOM 1499 N N . ASN A 1 190 ? 4.777 11.624 1.911 1.00 70.75 190 ASN A N 1
ATOM 1500 C CA . ASN A 1 190 ? 3.624 12.532 1.862 1.00 70.75 190 ASN A CA 1
ATOM 1501 C C . ASN A 1 190 ? 2.470 12.009 0.980 1.00 70.75 190 ASN A C 1
ATOM 1503 O O . ASN A 1 190 ? 1.520 12.736 0.698 1.00 70.75 190 ASN A O 1
ATOM 1507 N N . GLY A 1 191 ? 2.567 10.768 0.509 1.00 74.75 191 GLY A N 1
ATOM 1508 C CA . GLY A 1 191 ? 1.579 10.091 -0.318 1.00 74.75 191 GLY A CA 1
ATOM 1509 C C . GLY A 1 191 ? 0.371 9.604 0.481 1.00 74.75 191 GLY A C 1
ATOM 1510 O O . GLY A 1 191 ? 0.374 9.545 1.710 1.00 74.75 191 GLY A O 1
ATOM 1511 N N . ALA A 1 192 ? -0.690 9.228 -0.233 1.00 79.75 192 ALA A N 1
ATOM 1512 C CA . ALA A 1 192 ? -1.960 8.852 0.390 1.00 79.75 192 ALA A CA 1
ATOM 1513 C C . ALA A 1 192 ? -1.853 7.611 1.299 1.00 79.75 192 ALA A C 1
ATOM 1515 O O . ALA A 1 192 ? -2.477 7.582 2.360 1.00 79.75 192 ALA A O 1
ATOM 1516 N N . LEU A 1 193 ? -1.065 6.596 0.920 1.00 81.50 193 LEU A N 1
ATOM 1517 C CA . LEU A 1 193 ? -1.003 5.338 1.673 1.00 81.50 193 LEU A CA 1
ATOM 1518 C C . LEU A 1 193 ? -0.284 5.475 3.023 1.00 81.50 193 LEU A C 1
ATOM 1520 O O . LEU A 1 193 ? -0.853 5.018 4.017 1.00 81.50 193 LEU A O 1
ATOM 1524 N N . PRO A 1 194 ? 0.885 6.138 3.132 1.00 82.50 194 PRO A N 1
ATOM 1525 C CA . PRO A 1 194 ? 1.493 6.391 4.438 1.00 82.50 194 PRO A CA 1
ATOM 1526 C C . PRO A 1 194 ? 0.615 7.231 5.371 1.00 82.50 194 PRO A C 1
ATOM 1528 O O . PRO A 1 194 ? 0.547 6.945 6.565 1.00 82.50 194 PRO A O 1
ATOM 1531 N N . GLN A 1 195 ? -0.123 8.213 4.845 1.00 83.94 195 GLN A N 1
ATOM 1532 C CA . GLN A 1 195 ? -1.044 9.019 5.655 1.00 83.94 195 GLN A CA 1
ATOM 1533 C C . GLN A 1 195 ? -2.209 8.179 6.200 1.00 83.94 195 GLN A C 1
ATOM 1535 O O . GLN A 1 195 ? -2.499 8.228 7.396 1.00 83.94 195 GLN A O 1
ATOM 1540 N N . ILE A 1 196 ? -2.823 7.338 5.358 1.00 86.25 196 ILE A N 1
ATOM 1541 C CA . ILE A 1 196 ? -3.843 6.364 5.783 1.00 86.25 196 ILE A CA 1
ATOM 1542 C C . ILE A 1 196 ? -3.275 5.426 6.857 1.00 86.25 196 ILE A C 1
ATOM 1544 O O . ILE A 1 196 ? -3.920 5.196 7.878 1.00 86.25 196 ILE A O 1
ATOM 1548 N N . ASN A 1 197 ? -2.055 4.922 6.659 1.00 86.56 197 ASN A N 1
ATOM 1549 C CA . ASN A 1 197 ? -1.374 4.034 7.600 1.00 86.56 197 ASN A CA 1
ATOM 1550 C C . ASN A 1 197 ? -1.210 4.671 8.989 1.00 86.56 197 ASN A C 1
ATOM 1552 O O . ASN A 1 197 ? -1.530 4.045 9.997 1.00 86.56 197 ASN A O 1
ATOM 1556 N N . ILE A 1 198 ? -0.760 5.928 9.049 1.00 88.38 198 ILE A N 1
ATOM 1557 C CA . ILE A 1 198 ? -0.592 6.676 10.306 1.00 88.38 198 ILE A CA 1
ATOM 1558 C C . ILE A 1 198 ? -1.934 6.822 11.031 1.00 88.38 198 ILE A C 1
ATOM 1560 O O . ILE A 1 198 ? -2.026 6.537 12.225 1.00 88.38 198 ILE A O 1
ATOM 1564 N N . ILE A 1 199 ? -2.980 7.225 10.304 1.00 89.00 199 ILE A N 1
ATOM 1565 C CA . ILE A 1 199 ? -4.322 7.436 10.862 1.00 89.00 199 ILE A CA 1
ATOM 1566 C C . ILE A 1 199 ? -4.894 6.128 11.426 1.00 89.00 199 ILE A C 1
ATOM 1568 O O . ILE A 1 199 ? -5.406 6.100 12.545 1.00 89.00 199 ILE A O 1
ATOM 1572 N N . LEU A 1 200 ? -4.785 5.031 10.673 1.00 88.75 200 LEU A N 1
ATOM 1573 C CA . LEU A 1 200 ? -5.283 3.725 11.100 1.00 88.75 200 LEU A CA 1
ATOM 1574 C C . LEU A 1 200 ? -4.463 3.143 12.267 1.00 88.75 200 LEU A C 1
ATOM 1576 O O . LEU A 1 200 ? -5.045 2.538 13.167 1.00 88.75 200 LEU A O 1
ATOM 1580 N N . LYS A 1 201 ? -3.139 3.360 12.306 1.00 90.44 201 LYS A N 1
ATOM 1581 C CA . LYS A 1 201 ? -2.275 2.947 13.431 1.00 90.44 201 LYS A CA 1
ATOM 1582 C C . LYS A 1 201 ? -2.646 3.658 14.732 1.00 90.44 201 LYS A C 1
ATOM 1584 O O . LYS A 1 201 ? -2.706 3.001 15.772 1.00 90.44 201 LYS A O 1
ATOM 1589 N N . ASP A 1 202 ? -2.929 4.959 14.679 1.00 89.19 202 ASP A N 1
ATOM 1590 C CA . ASP A 1 202 ? -3.384 5.723 15.849 1.00 89.19 202 ASP A CA 1
ATOM 1591 C C . ASP A 1 202 ? -4.723 5.190 16.387 1.00 89.19 202 ASP A C 1
ATOM 1593 O O . ASP A 1 202 ? -4.862 4.937 17.587 1.00 89.19 202 ASP A O 1
ATOM 1597 N N . LEU A 1 203 ? -5.679 4.906 15.494 1.00 87.62 203 LEU A N 1
ATOM 1598 C CA . LEU A 1 203 ? -6.962 4.311 15.877 1.00 87.62 203 LEU A CA 1
ATOM 1599 C C . LEU A 1 203 ? -6.785 2.942 16.554 1.00 87.62 203 LEU A C 1
ATOM 1601 O O . LEU A 1 203 ? -7.362 2.700 17.615 1.00 87.62 203 LEU A O 1
ATOM 1605 N N . VAL A 1 204 ? -5.949 2.062 15.992 1.00 89.12 204 VAL A N 1
ATOM 1606 C CA . VAL A 1 204 ? -5.643 0.750 16.591 1.00 89.12 204 VAL A CA 1
ATOM 1607 C C . VAL A 1 204 ? -5.006 0.895 17.971 1.00 89.12 204 VAL A C 1
ATOM 1609 O O . VAL A 1 204 ? -5.350 0.144 18.885 1.00 89.12 204 VAL A O 1
ATOM 1612 N N . ALA A 1 205 ? -4.089 1.847 18.153 1.00 89.19 205 ALA A N 1
ATOM 1613 C CA . ALA A 1 205 ? -3.444 2.075 19.443 1.00 89.19 205 ALA A CA 1
ATOM 1614 C C . ALA A 1 205 ? -4.463 2.459 20.530 1.00 89.19 205 ALA A C 1
ATOM 1616 O O . ALA A 1 205 ? -4.400 1.940 21.648 1.00 89.19 205 ALA A O 1
ATOM 1617 N N . LYS A 1 206 ? -5.436 3.309 20.191 1.00 87.81 206 LYS A N 1
ATOM 1618 C CA . LYS A 1 206 ? -6.510 3.730 21.103 1.00 87.81 206 LYS A CA 1
ATOM 1619 C C . LYS A 1 206 ? -7.486 2.600 21.415 1.00 87.81 206 LYS A C 1
ATOM 1621 O O . LYS A 1 206 ? -7.793 2.378 22.582 1.00 87.81 206 LYS A O 1
ATOM 1626 N N . LEU A 1 207 ? -7.876 1.814 20.411 1.00 85.88 207 LEU A N 1
ATOM 1627 C CA . LEU A 1 207 ? -8.720 0.632 20.617 1.00 85.88 207 LEU A CA 1
ATOM 1628 C C . LEU A 1 207 ? -8.033 -0.419 21.507 1.00 85.88 207 LEU A C 1
ATOM 1630 O O . LEU A 1 207 ? -8.676 -1.008 22.372 1.00 85.88 207 LEU A O 1
ATOM 1634 N N . LYS A 1 208 ? -6.713 -0.610 21.369 1.00 86.50 208 LYS A N 1
ATOM 1635 C CA . LYS A 1 208 ? -5.922 -1.482 22.260 1.00 86.50 208 LYS A CA 1
ATOM 1636 C C . LYS A 1 208 ? -5.820 -0.941 23.686 1.00 86.50 208 LYS A C 1
ATOM 1638 O O . LYS A 1 208 ? -5.762 -1.729 24.627 1.00 86.50 208 LYS A O 1
ATOM 1643 N N . LYS A 1 209 ? -5.762 0.382 23.864 1.00 87.62 209 LYS A N 1
ATOM 1644 C CA . LYS A 1 209 ? -5.817 1.004 25.195 1.00 87.62 209 LYS A CA 1
ATOM 1645 C C . LYS A 1 209 ? -7.169 0.723 25.852 1.00 87.62 209 LYS A C 1
ATOM 1647 O O . LYS A 1 209 ? -7.186 0.253 26.983 1.00 87.62 209 LYS A O 1
ATOM 1652 N N . LEU A 1 210 ? -8.260 0.920 25.112 1.00 83.62 210 LEU A N 1
ATOM 1653 C CA . LEU A 1 210 ? -9.612 0.632 25.582 1.00 83.62 210 LEU A CA 1
ATOM 1654 C C . LEU A 1 210 ? -9.773 -0.844 25.997 1.00 83.62 210 LEU A C 1
ATOM 1656 O O . LEU A 1 210 ? -10.262 -1.100 27.091 1.00 83.62 210 LEU A O 1
ATOM 1660 N N . ASP A 1 211 ? -9.291 -1.798 25.191 1.00 81.12 211 ASP A N 1
ATOM 1661 C CA . ASP A 1 211 ? -9.300 -3.245 25.506 1.00 81.12 211 ASP A CA 1
ATOM 1662 C C . ASP A 1 211 ? -8.598 -3.551 26.845 1.00 81.12 211 ASP A C 1
ATOM 1664 O O . ASP A 1 211 ? -9.145 -4.239 27.703 1.00 81.12 211 ASP A O 1
ATOM 1668 N N . LYS A 1 212 ? -7.430 -2.944 27.097 1.00 82.62 212 LYS A N 1
ATOM 1669 C CA . LYS A 1 212 ? -6.727 -3.092 28.386 1.00 82.62 212 LYS A CA 1
ATOM 1670 C C . LYS A 1 212 ? -7.504 -2.500 29.560 1.00 82.62 212 LYS A C 1
ATOM 1672 O O . LYS A 1 212 ? -7.496 -3.064 30.651 1.00 82.62 212 LYS A O 1
ATOM 1677 N N . THR A 1 213 ? -8.145 -1.351 29.364 1.00 78.38 213 THR A N 1
ATOM 1678 C CA . THR A 1 213 ? -8.946 -0.708 30.412 1.00 78.38 213 THR A CA 1
ATOM 1679 C C . THR A 1 213 ? -10.163 -1.562 30.777 1.00 78.38 213 THR A C 1
ATOM 1681 O O . THR A 1 213 ? -10.510 -1.667 31.951 1.00 78.38 213 THR A O 1
ATOM 1684 N N . VAL A 1 214 ? -10.756 -2.252 29.803 1.00 76.44 214 VAL A N 1
ATOM 1685 C CA . VAL A 1 214 ? -11.833 -3.230 30.025 1.00 76.44 214 VAL A CA 1
ATOM 1686 C C . VAL A 1 214 ? -11.373 -4.412 30.874 1.00 76.44 214 VAL A C 1
ATOM 1688 O O . VAL A 1 214 ? -12.062 -4.777 31.827 1.00 76.44 214 VAL A O 1
ATOM 1691 N N . ASP A 1 215 ? -10.213 -4.994 30.567 1.00 74.50 215 ASP A N 1
ATOM 1692 C CA . ASP A 1 215 ? -9.660 -6.111 31.346 1.00 74.50 215 ASP A CA 1
ATOM 1693 C C . ASP A 1 215 ? -9.437 -5.721 32.819 1.00 74.50 215 ASP A C 1
ATOM 1695 O O . ASP A 1 215 ? -9.707 -6.505 33.737 1.00 74.50 215 ASP A O 1
ATOM 1699 N N . ASN A 1 216 ? -9.026 -4.473 33.058 1.00 68.50 216 ASN A N 1
ATOM 1700 C CA . ASN A 1 216 ? -8.865 -3.928 34.406 1.00 68.50 216 ASN A CA 1
ATOM 1701 C C . ASN A 1 216 ? -10.216 -3.736 35.120 1.00 68.50 216 ASN A C 1
ATOM 1703 O O . ASN A 1 216 ? -10.327 -4.057 36.301 1.00 68.50 216 ASN A O 1
ATOM 1707 N N . VAL A 1 217 ? -11.263 -3.297 34.412 1.00 66.62 217 VAL A N 1
ATOM 1708 C CA . VAL A 1 217 ? -12.625 -3.155 34.968 1.00 66.62 217 VAL A CA 1
ATOM 1709 C C . VAL A 1 217 ? -13.250 -4.513 35.319 1.00 66.62 217 VAL A C 1
ATOM 1711 O O . VAL A 1 217 ? -13.924 -4.640 36.340 1.00 66.62 217 VAL A O 1
ATOM 1714 N N . ASN A 1 218 ? -12.982 -5.569 34.549 1.00 59.59 218 ASN A N 1
ATOM 1715 C CA . ASN A 1 218 ? -13.400 -6.931 34.916 1.00 59.59 218 ASN A CA 1
ATOM 1716 C C . ASN A 1 218 ? -12.670 -7.466 36.164 1.00 59.59 218 ASN A C 1
ATOM 1718 O O . ASN A 1 218 ? -13.126 -8.426 36.784 1.00 59.59 218 ASN A O 1
ATOM 1722 N N . SER A 1 219 ? -11.568 -6.823 36.557 1.00 55.50 219 SER A N 1
ATOM 1723 C CA . SER A 1 219 ? -10.767 -7.159 37.735 1.00 55.50 219 SER A CA 1
ATOM 1724 C C . SER A 1 219 ? -11.117 -6.314 38.967 1.00 55.50 219 SER A C 1
ATOM 1726 O O . SER A 1 219 ? -10.351 -6.338 39.932 1.00 55.50 219 SER A O 1
ATOM 1728 N N . ILE A 1 220 ? -12.247 -5.580 38.966 1.00 54.00 220 ILE A N 1
ATOM 1729 C CA . ILE A 1 220 ? -12.705 -4.758 40.102 1.00 54.00 220 ILE A CA 1
ATOM 1730 C C . ILE A 1 220 ? -12.931 -5.653 41.327 1.00 54.00 220 ILE A C 1
ATOM 1732 O O . ILE A 1 220 ? -13.969 -6.273 41.551 1.00 54.00 220 ILE A O 1
ATOM 1736 N N . SER A 1 221 ? -11.866 -5.727 42.109 1.00 52.16 221 SER A N 1
ATOM 1737 C CA . SER A 1 221 ? -11.659 -6.569 43.269 1.00 52.16 221 SER A CA 1
ATOM 1738 C C . SER A 1 221 ? -11.969 -5.753 44.514 1.00 52.16 221 SER A C 1
ATOM 1740 O O . SER A 1 221 ? -11.181 -4.876 44.843 1.00 52.16 221 SER A O 1
ATOM 1742 N N . THR A 1 222 ? -13.070 -6.067 45.207 1.00 55.81 222 THR A N 1
ATOM 1743 C CA . THR A 1 222 ? -13.429 -5.734 46.614 1.00 55.81 222 THR A CA 1
ATOM 1744 C C . THR A 1 222 ? -13.308 -4.284 47.136 1.00 55.81 222 THR A C 1
ATOM 1746 O O . THR A 1 222 ? -13.898 -3.989 48.173 1.00 55.81 222 THR A O 1
ATOM 1749 N N . ASP A 1 223 ? -12.619 -3.367 46.456 1.00 64.88 223 ASP A N 1
ATOM 1750 C CA . ASP A 1 223 ? -12.408 -1.968 46.828 1.00 64.88 223 ASP A CA 1
ATOM 1751 C C . ASP A 1 223 ? -13.271 -1.057 45.947 1.00 64.88 223 ASP A C 1
ATOM 1753 O O . ASP A 1 223 ? -13.031 -0.860 44.751 1.00 64.88 223 ASP A O 1
ATOM 1757 N N . ALA A 1 224 ? -14.298 -0.484 46.573 1.00 66.06 224 ALA A N 1
ATOM 1758 C CA . ALA A 1 224 ? -15.258 0.392 45.920 1.00 66.06 224 ALA A CA 1
ATOM 1759 C C . ALA A 1 224 ? -14.644 1.662 45.328 1.00 66.06 224 ALA A C 1
ATOM 1761 O O . ALA A 1 224 ? -15.114 2.136 44.293 1.00 66.06 224 ALA A O 1
ATOM 1762 N N . SER A 1 225 ? -13.593 2.200 45.946 1.00 69.44 225 SER A N 1
ATOM 1763 C CA . SER A 1 225 ? -12.973 3.444 45.482 1.00 69.44 225 SER A CA 1
ATOM 1764 C C . SER A 1 225 ? -12.130 3.214 44.233 1.00 69.44 225 SER A C 1
ATOM 1766 O O . SER A 1 225 ? -12.085 4.075 43.354 1.00 69.44 225 SER A O 1
ATOM 1768 N N . GLN A 1 226 ? -11.475 2.055 44.141 1.00 72.94 226 GLN A N 1
ATOM 1769 C CA . GLN A 1 226 ? -10.672 1.693 42.978 1.00 72.94 226 GLN A CA 1
ATOM 1770 C C . GLN A 1 226 ? -11.561 1.357 41.774 1.00 72.94 226 GLN A C 1
ATOM 1772 O O . GLN A 1 226 ? -11.346 1.905 40.695 1.00 72.94 226 GLN A O 1
ATOM 1777 N N . GLY A 1 227 ? -12.639 0.592 41.977 1.00 72.75 227 GLY A N 1
ATOM 1778 C CA . GLY A 1 227 ? -13.575 0.272 40.896 1.00 72.75 227 GLY A CA 1
ATOM 1779 C C . GLY A 1 227 ? -14.251 1.493 40.270 1.00 72.75 227 GLY A C 1
ATOM 1780 O O . GLY A 1 227 ? -14.408 1.559 39.052 1.00 72.75 227 GLY A O 1
ATOM 1781 N N . MET A 1 228 ? -14.586 2.510 41.073 1.00 73.88 228 MET A N 1
ATOM 1782 C CA . MET A 1 228 ? -15.120 3.772 40.542 1.00 73.88 228 MET A CA 1
ATOM 1783 C C . MET A 1 228 ? -14.097 4.545 39.699 1.00 73.88 228 MET A C 1
ATOM 1785 O O . MET A 1 228 ? -14.470 5.155 38.696 1.00 73.88 228 MET A O 1
ATOM 1789 N N . LYS A 1 229 ? -12.809 4.515 40.070 1.00 80.06 229 LYS A N 1
ATOM 1790 C CA . LYS A 1 229 ? -11.743 5.138 39.268 1.00 80.06 229 LYS A CA 1
ATOM 1791 C C . LYS A 1 229 ? -11.569 4.426 37.931 1.00 80.06 229 LYS A C 1
ATOM 1793 O O . LYS A 1 229 ? -11.503 5.099 36.905 1.00 80.06 229 LYS A O 1
ATOM 1798 N N . ASP A 1 230 ? -11.556 3.098 37.933 1.00 79.75 230 ASP A N 1
ATOM 1799 C CA . ASP A 1 230 ? -11.365 2.301 36.717 1.00 79.75 230 ASP A CA 1
ATOM 1800 C C . ASP A 1 230 ? -12.520 2.510 35.719 1.00 79.75 230 ASP A C 1
ATOM 1802 O O . ASP A 1 230 ? -12.289 2.641 34.518 1.00 79.75 230 ASP A O 1
ATOM 1806 N N . LEU A 1 231 ? -13.757 2.673 36.205 1.00 78.38 231 LEU A N 1
ATOM 1807 C CA . LEU A 1 231 ? -14.912 3.037 35.369 1.00 78.38 231 LEU A CA 1
ATOM 1808 C C . LEU A 1 231 ? -14.813 4.447 34.783 1.00 78.38 231 LEU A C 1
ATOM 1810 O O . LEU A 1 231 ? -15.226 4.672 33.645 1.00 78.38 231 LEU A O 1
ATOM 1814 N N . HIS A 1 232 ? -14.281 5.405 35.546 1.00 82.38 232 HIS A N 1
ATOM 1815 C CA . HIS A 1 232 ? -14.064 6.758 35.040 1.00 82.38 232 HIS A CA 1
ATOM 1816 C C . HIS A 1 232 ? -13.017 6.769 33.919 1.00 82.38 232 HIS A C 1
ATOM 1818 O O . HIS A 1 232 ? -13.218 7.425 32.896 1.00 82.38 232 HIS A O 1
ATOM 1824 N N . ILE A 1 233 ? -11.942 5.990 34.077 1.00 86.38 233 ILE A N 1
ATOM 1825 C CA . ILE A 1 233 ? -10.926 5.791 33.037 1.00 86.38 233 ILE A CA 1
ATOM 1826 C C . ILE A 1 233 ? -11.548 5.109 31.813 1.00 86.38 233 ILE A C 1
ATOM 1828 O O . ILE A 1 233 ? -11.354 5.590 30.700 1.00 86.38 233 ILE A O 1
ATOM 1832 N N . LEU A 1 234 ? -12.355 4.057 32.004 1.00 83.12 234 LEU A N 1
ATOM 1833 C CA . LEU A 1 234 ? -13.044 3.366 30.909 1.00 83.12 234 LEU A CA 1
ATOM 1834 C C . LEU A 1 234 ? -13.924 4.315 30.097 1.00 83.12 234 LEU A C 1
ATOM 1836 O O . LEU A 1 234 ? -13.865 4.305 28.871 1.00 83.12 234 LEU A O 1
ATOM 1840 N N . ARG A 1 235 ? -14.709 5.160 30.770 1.00 83.75 235 ARG A N 1
ATOM 1841 C CA . ARG A 1 235 ? -15.522 6.176 30.098 1.00 83.75 235 ARG A CA 1
ATOM 1842 C C . ARG A 1 235 ? -14.655 7.144 29.293 1.00 83.75 235 ARG A C 1
ATOM 1844 O O . ARG A 1 235 ? -14.942 7.376 28.127 1.00 83.75 235 ARG A O 1
ATOM 1851 N N . SER A 1 236 ? -13.593 7.676 29.899 1.00 89.12 236 SER A N 1
ATOM 1852 C CA . SER A 1 236 ? -12.680 8.592 29.208 1.00 89.12 236 SER A CA 1
ATOM 1853 C C . SER A 1 236 ? -12.060 7.948 27.965 1.00 89.12 236 SER A C 1
ATOM 1855 O O . SER A 1 236 ? -11.954 8.597 26.930 1.00 89.12 236 SER A O 1
ATOM 1857 N N . ASP A 1 237 ? -11.672 6.673 28.046 1.00 87.25 237 ASP A N 1
ATOM 1858 C CA . ASP A 1 237 ? -11.101 5.939 26.915 1.00 87.25 237 ASP A CA 1
ATOM 1859 C C . ASP A 1 237 ? -12.139 5.666 25.813 1.00 87.25 237 ASP A C 1
ATOM 1861 O O . ASP A 1 237 ? -11.794 5.688 24.628 1.00 87.25 237 ASP A O 1
ATOM 1865 N N . ILE A 1 238 ? -13.409 5.441 26.175 1.00 86.06 238 ILE A N 1
ATOM 1866 C CA . ILE A 1 238 ? -14.523 5.348 25.219 1.00 86.06 238 ILE A CA 1
ATOM 1867 C C . ILE A 1 238 ? -14.710 6.689 24.502 1.00 86.06 238 ILE A C 1
ATOM 1869 O O . ILE A 1 238 ? -14.706 6.705 23.272 1.00 86.06 238 ILE A O 1
ATOM 1873 N N . ASP A 1 239 ? -14.796 7.797 25.241 1.00 85.38 239 ASP A N 1
ATOM 1874 C CA . ASP A 1 239 ? -14.984 9.147 24.687 1.00 85.38 239 ASP A CA 1
ATOM 1875 C C . ASP A 1 239 ? -13.827 9.528 23.738 1.00 85.38 239 ASP A C 1
ATOM 1877 O O . ASP A 1 239 ? -14.042 10.009 22.619 1.00 85.38 239 ASP A O 1
ATOM 1881 N N . ASP A 1 240 ? -12.584 9.239 24.136 1.00 88.50 240 ASP A N 1
ATOM 1882 C CA . ASP A 1 240 ? -11.395 9.438 23.301 1.00 88.50 240 ASP A CA 1
ATOM 1883 C C . ASP A 1 240 ? -11.448 8.600 22.018 1.00 88.50 240 ASP A C 1
ATOM 1885 O O . ASP A 1 240 ? -11.030 9.054 20.943 1.00 88.50 240 ASP A O 1
ATOM 1889 N N . THR A 1 241 ? -11.957 7.372 22.118 1.00 84.94 241 THR A N 1
ATOM 1890 C CA . THR A 1 241 ? -12.114 6.464 20.982 1.00 84.94 241 THR A CA 1
ATOM 1891 C C . THR A 1 241 ? -13.172 6.993 20.014 1.00 84.94 241 THR A C 1
ATOM 1893 O O . THR A 1 241 ? -12.865 7.090 18.825 1.00 84.94 241 THR A O 1
ATOM 1896 N N . VAL A 1 242 ? -14.345 7.429 20.501 1.00 85.12 242 VAL A N 1
ATOM 1897 C CA . VAL A 1 242 ? -15.406 8.085 19.697 1.00 85.12 242 VAL A CA 1
ATOM 1898 C C . VAL A 1 242 ? -14.823 9.221 18.873 1.00 85.12 242 VAL A C 1
ATOM 1900 O O . VAL A 1 242 ? -14.934 9.239 17.648 1.00 85.12 242 VAL A O 1
ATOM 1903 N N . LYS A 1 243 ? -14.131 10.148 19.536 1.00 86.94 243 LYS A N 1
ATOM 1904 C CA . LYS A 1 243 ? -13.551 11.310 18.865 1.00 86.94 243 LYS A CA 1
ATOM 1905 C C . LYS A 1 243 ? -12.533 10.908 17.799 1.00 86.94 243 LYS A C 1
ATOM 1907 O O . LYS A 1 243 ? -12.490 11.485 16.717 1.00 86.94 243 LYS A O 1
ATOM 1912 N N . SER A 1 244 ? -11.710 9.910 18.103 1.00 87.75 244 SER A N 1
ATOM 1913 C CA . SER A 1 244 ? -10.661 9.465 17.186 1.00 87.75 244 SER A CA 1
ATOM 1914 C C . SER A 1 244 ? -11.240 8.777 15.955 1.00 87.75 244 SER A C 1
ATOM 1916 O O . SER A 1 244 ? -10.695 8.923 14.866 1.00 87.75 244 SER A O 1
ATOM 1918 N N . ILE A 1 245 ? -12.365 8.080 16.100 1.00 84.94 245 ILE A N 1
ATOM 1919 C CA . ILE A 1 245 ? -13.116 7.499 14.983 1.00 84.94 245 ILE A CA 1
ATOM 1920 C C . ILE A 1 245 ? -13.641 8.596 14.063 1.00 84.94 245 ILE A C 1
ATOM 1922 O O . ILE A 1 245 ? -13.418 8.518 12.855 1.00 84.94 245 ILE A O 1
ATOM 1926 N N . ASP A 1 246 ? -14.281 9.622 14.623 1.00 85.81 246 ASP A N 1
ATOM 1927 C CA . ASP A 1 246 ? -14.784 10.761 13.851 1.00 85.81 246 ASP A CA 1
ATOM 1928 C C . ASP A 1 246 ? -13.657 11.459 13.084 1.00 85.81 246 ASP A C 1
ATOM 1930 O O . ASP A 1 246 ? -13.803 11.811 11.908 1.00 85.81 246 ASP A O 1
ATOM 1934 N N . ASP A 1 247 ? -12.509 11.642 13.735 1.00 89.38 247 ASP A N 1
ATOM 1935 C CA . ASP A 1 247 ? -11.331 12.244 13.120 1.00 89.38 247 ASP A CA 1
ATOM 1936 C C . ASP A 1 247 ? -10.755 11.352 12.008 1.00 89.38 247 ASP A C 1
ATOM 1938 O O . ASP A 1 247 ? -10.386 11.855 10.944 1.00 89.38 247 ASP A O 1
ATOM 1942 N N . VAL A 1 248 ? -10.702 10.032 12.214 1.00 88.88 248 VAL A N 1
ATOM 1943 C CA . VAL A 1 248 ? -10.258 9.054 11.206 1.00 88.88 248 VAL A CA 1
ATOM 1944 C C . VAL A 1 248 ? -11.190 9.072 10.001 1.00 88.88 248 VAL A C 1
ATOM 1946 O O . VAL A 1 248 ? -10.719 9.217 8.876 1.00 88.88 248 VAL A O 1
ATOM 1949 N N . ALA A 1 249 ? -12.500 8.983 10.225 1.00 87.81 249 ALA A N 1
ATOM 1950 C CA . ALA A 1 249 ? -13.528 9.052 9.195 1.00 87.81 249 ALA A CA 1
ATOM 1951 C C . ALA A 1 249 ? -13.354 10.291 8.303 1.00 87.81 249 ALA A C 1
ATOM 1953 O O . ALA A 1 249 ? -13.217 10.162 7.084 1.00 87.81 249 ALA A O 1
ATOM 1954 N N . LYS A 1 250 ? -13.261 11.479 8.915 1.00 89.19 250 LYS A N 1
ATOM 1955 C CA . LYS A 1 250 ? -13.070 12.753 8.201 1.00 89.19 250 LYS A CA 1
ATOM 1956 C C . LYS A 1 250 ? -11.762 12.792 7.415 1.00 89.19 250 LYS A C 1
ATOM 1958 O O . LYS A 1 250 ? -11.744 13.255 6.277 1.00 89.19 250 LYS A O 1
ATOM 1963 N N . LYS A 1 251 ? -10.660 12.317 8.003 1.00 89.06 251 LYS A N 1
ATOM 1964 C CA . LYS A 1 251 ? -9.352 12.313 7.330 1.00 89.06 251 LYS A CA 1
ATOM 1965 C C . LYS A 1 251 ? -9.312 11.332 6.158 1.00 89.06 251 LYS A C 1
ATOM 1967 O O . LYS A 1 251 ? -8.766 11.676 5.114 1.00 89.06 251 LYS A O 1
ATOM 1972 N N . LEU A 1 252 ? -9.893 10.139 6.305 1.00 86.31 252 LEU A N 1
ATOM 1973 C CA . LEU A 1 252 ? -9.979 9.160 5.219 1.00 86.31 252 LEU A CA 1
ATOM 1974 C C . LEU A 1 252 ? -10.839 9.689 4.065 1.00 86.31 252 LEU A C 1
ATOM 1976 O O . LEU A 1 252 ? -10.426 9.587 2.911 1.00 86.31 252 LEU A O 1
ATOM 1980 N N . ASP A 1 253 ? -11.985 10.302 4.371 1.00 84.50 253 ASP A N 1
ATOM 1981 C CA . ASP A 1 253 ? -12.848 10.920 3.359 1.00 84.50 253 ASP A CA 1
ATOM 1982 C C . ASP A 1 253 ? -12.135 12.066 2.627 1.00 84.50 253 ASP A C 1
ATOM 1984 O O . ASP A 1 253 ? -12.167 12.132 1.401 1.00 84.50 253 ASP A O 1
ATOM 1988 N N . ALA A 1 254 ? -11.376 12.904 3.341 1.00 85.44 254 ALA A N 1
ATOM 1989 C CA . ALA A 1 254 ? -10.569 13.956 2.725 1.00 85.44 254 ALA A CA 1
ATOM 1990 C C . ALA A 1 254 ? -9.483 13.400 1.783 1.00 85.44 254 ALA A C 1
ATOM 1992 O O . ALA A 1 254 ? -9.288 13.927 0.685 1.00 85.44 254 ALA A O 1
ATOM 1993 N N . ILE A 1 255 ? -8.790 12.323 2.171 1.00 81.12 255 ILE A N 1
ATOM 1994 C CA . ILE A 1 255 ? -7.747 11.685 1.346 1.00 81.12 255 ILE A CA 1
ATOM 1995 C C . ILE A 1 255 ? -8.347 11.047 0.084 1.00 81.12 255 ILE A C 1
ATOM 1997 O O . ILE A 1 255 ? -7.762 11.154 -0.994 1.00 81.12 255 ILE A O 1
ATOM 2001 N N . ILE A 1 256 ? -9.517 10.413 0.193 1.00 73.94 256 ILE A N 1
ATOM 2002 C CA . ILE A 1 256 ? -10.202 9.790 -0.950 1.00 73.94 256 ILE A CA 1
ATOM 2003 C C . ILE A 1 256 ? -10.842 10.855 -1.855 1.00 73.94 256 ILE A C 1
ATOM 2005 O O . ILE A 1 256 ? -10.722 10.790 -3.078 1.00 73.94 256 ILE A O 1
ATOM 2009 N N . GLY A 1 257 ? -11.514 11.845 -1.266 1.00 69.75 257 GLY A N 1
ATOM 2010 C CA . GLY A 1 257 ? -12.262 12.886 -1.971 1.00 69.75 257 GLY A CA 1
ATOM 2011 C C . GLY A 1 257 ? -11.383 13.902 -2.700 1.00 69.75 257 GLY A C 1
ATOM 2012 O O . GLY A 1 257 ? -11.758 14.367 -3.775 1.00 69.75 257 GLY A O 1
ATOM 2013 N N . SER A 1 258 ? -10.192 14.206 -2.174 1.00 60.81 258 SER A N 1
ATOM 2014 C CA . SER A 1 258 ? -9.239 15.142 -2.798 1.00 60.81 258 SER A CA 1
ATOM 2015 C C . SER A 1 258 ? -8.566 14.609 -4.070 1.00 60.81 258 SER A C 1
ATOM 2017 O O . SER A 1 258 ? -7.978 15.393 -4.811 1.00 60.81 258 SER A O 1
ATOM 2019 N N . LYS A 1 259 ? -8.675 13.305 -4.366 1.00 55.47 259 LYS A N 1
ATOM 2020 C CA . LYS A 1 259 ? -8.028 12.650 -5.518 1.00 55.47 259 LYS A CA 1
ATOM 2021 C C . LYS A 1 259 ? -8.978 12.267 -6.661 1.00 55.47 259 LYS A C 1
ATOM 2023 O O . LYS A 1 259 ? -8.627 11.417 -7.480 1.00 55.47 259 LYS A O 1
ATOM 2028 N N . LYS A 1 260 ? -10.169 12.875 -6.774 1.00 44.56 260 LYS A N 1
ATOM 2029 C CA . LYS A 1 260 ? -10.992 12.707 -7.988 1.00 44.56 260 LYS A CA 1
ATOM 2030 C C . LYS A 1 260 ? -10.250 13.258 -9.221 1.00 44.56 260 LYS A C 1
ATOM 2032 O O . LYS A 1 260 ? -10.259 14.457 -9.471 1.00 44.56 260 LYS A O 1
ATOM 2037 N N . SER A 1 261 ? -9.670 12.310 -9.960 1.00 39.09 261 SER A N 1
ATOM 2038 C CA . SER A 1 261 ? -9.092 12.347 -11.310 1.00 39.09 261 SER A CA 1
ATOM 2039 C C . SER A 1 261 ? -7.761 13.094 -11.490 1.00 39.09 261 SER A C 1
ATOM 2041 O O . SER A 1 261 ? -7.760 14.305 -11.698 1.00 39.09 261 SER A O 1
ATOM 2043 N N . PRO A 1 262 ? -6.623 12.380 -11.597 1.00 41.28 262 PRO A N 1
ATOM 2044 C CA . PRO A 1 262 ? -5.591 12.803 -12.529 1.00 41.28 262 PRO A CA 1
ATOM 2045 C C . PRO A 1 262 ? -6.201 12.687 -13.932 1.00 41.28 262 PRO A C 1
ATOM 2047 O O . PRO A 1 262 ? -6.515 11.587 -14.390 1.00 41.28 262 PRO A O 1
ATOM 2050 N N . GLU A 1 263 ? -6.420 13.812 -14.614 1.00 37.84 263 GLU A N 1
ATOM 2051 C CA . GLU A 1 263 ? -6.559 13.785 -16.069 1.00 37.84 263 GLU A CA 1
ATOM 2052 C C . GLU A 1 263 ? -5.254 13.208 -16.620 1.00 37.84 263 GLU A C 1
ATOM 2054 O O . GLU A 1 263 ? -4.240 13.903 -16.712 1.00 37.84 263 GLU A O 1
ATOM 2059 N N . PHE A 1 264 ? -5.257 11.921 -16.966 1.00 37.22 264 PHE A N 1
ATOM 2060 C CA . PHE A 1 264 ? -4.211 11.359 -17.802 1.00 37.22 264 PHE A CA 1
ATOM 2061 C C . PHE A 1 264 ? -4.322 12.041 -19.163 1.00 37.22 264 PHE A C 1
ATOM 2063 O O . PHE A 1 264 ? -5.084 11.623 -20.034 1.00 37.22 264 PHE A O 1
ATOM 2070 N N . ARG A 1 265 ? -3.569 13.128 -19.338 1.00 34.09 265 ARG A N 1
ATOM 2071 C CA . ARG A 1 265 ? -3.253 13.647 -20.663 1.00 34.09 265 ARG A CA 1
ATOM 2072 C C . ARG A 1 265 ? -2.332 12.632 -21.313 1.00 34.09 265 ARG A C 1
ATOM 2074 O O . ARG A 1 265 ? -1.128 12.617 -21.071 1.00 34.09 265 ARG A O 1
ATOM 2081 N N . VAL A 1 266 ? -2.945 11.731 -22.067 1.00 36.06 266 VAL A N 1
ATOM 2082 C CA . VAL A 1 266 ? -2.234 10.878 -23.012 1.00 36.06 266 VAL A CA 1
ATOM 2083 C C . VAL A 1 266 ? -1.571 11.813 -24.041 1.00 36.06 266 VAL A C 1
ATOM 2085 O O . VAL A 1 266 ? -2.230 12.774 -24.450 1.00 36.06 266 VAL A O 1
ATOM 2088 N N . PRO A 1 267 ? -0.283 11.616 -24.378 1.00 44.09 267 PRO A N 1
ATOM 2089 C CA . PRO A 1 267 ? 0.417 12.433 -25.371 1.00 44.09 267 PRO A CA 1
ATOM 2090 C C . PRO A 1 267 ? -0.213 12.363 -26.766 1.00 44.09 267 PRO A C 1
ATOM 2092 O O . PRO A 1 267 ? -0.786 11.303 -27.111 1.00 44.09 267 PRO A O 1
#

Radius of gyration: 33.85 Å; chains: 1; bounding box: 69×27×99 Å

pLDDT: mean 78.83, std 12.31, range [34.09, 96.12]